Protein 5MLR (pdb70)

Secondary structure (DSSP, 8-state):
-EEEEEETTTSTTHHHHHHHTTSTTSTTPSEEEEEEESSPPPGGGTTS--EEEE--TT-HHHHHHHHTT-TT--EEEE------SSHHHHHHHHHHHHHHHHHHHHHH-TT--EEEEE--THHHH--GGGTTTS--PPSSB-TTSPPPSS--HHHHHHHHHHHHHTTSTT-EEEEEEESSEE---TT-SS-HHHHHHHHHHHHHHHT--B---S-HHHHHS-B--EEHHHHHHHHHHHHH-GGG-SEEEEE--S--B-HHHHHHHHHHHHT--B----TT----HHHHTTT-HHHHHHHHHHHT-----HHHH--HHHHHHHHTS----B--HHHHHTT------HHHHHHHHHHHHHHTTS--

InterPro domains:
  IPR036291 NAD(P)-binding domain superfamily [SSF51735] (28-298)
  IPR055222 PRISE-like, Rossmann-fold domain [PF22917] (88-389)
  IPR055222 PRISE-like, Rossmann-fold domain [cd08948] (28-329)

Nearest PDB structures (foldseek):
  5mlr-assembly1_A-2  TM=1.002E+00  e=1.233E-78  Plantago major
  5mlh-assembly1_A  TM=1.002E+00  e=9.145E-76  Plantago major
  2v6g-assembly1_A  TM=9.930E-01  e=3.889E-68  Digitalis lanata
  2v6f-assembly1_A  TM=9.851E-01  e=1.324E-63  Digitalis lanata
  6el3-assembly3_B  TM=9.856E-01  e=1.497E-59  Arabidopsis thaliana

Radius of gyration: 20.09 Å; Cα contacts (8 Å, |Δi|>4): 750; chains: 1; bounding box: 42×58×45 Å

B-factor: mean 26.75, std 12.81, range [11.49, 101.48]

Foldseek 3Di:
DAEEEEEALLAFLNLLLQAPQCDPPFPPDPYAYEYEDADDDDPLSPVGPHNYWHADLLDLVRLLVGPLVVQAHAEYEYDDADDDPDQVVRLVSRLSSLCSNLVRRVVRHQNHAEYEAEDAPCQFQPDLVCRPPDDGPADQADFDDDTDPDRHSVVSNVVSVVVSQVSDPNYWYEYEHWYQEAGDHLQYLRHQLLQLLLLLLLCLLVQHESAQQFDPLQAPNKAWGAYSNQSSSVSSCCRPPPLNTHYYAYGTFPDIDGVNVLQVVSNVVSVHHRHGDDPPPNHACVVVCPPCQVVSVVQCVVQVADDDGSVSRHNRVNNNSVRHDRHGHHDRVVVVVSPSPHHDDVSVSSVVSSVVCVVNRVGD

Solvent-accessible surface area: 15647 Å² total; per-residue (Å²): 139,15,5,0,0,0,2,12,0,10,18,14,2,0,4,6,0,0,74,23,0,35,81,112,131,11,76,58,32,126,15,90,2,19,0,3,17,148,95,81,58,12,87,24,0,93,105,15,105,14,69,48,24,125,4,50,12,60,58,78,166,28,0,92,116,64,1,26,90,18,72,48,0,12,18,0,0,0,14,39,37,13,52,104,97,55,12,78,61,12,17,106,14,0,9,131,16,0,96,21,0,0,47,12,0,8,95,50,1,98,88,2,129,3,0,0,0,29,8,5,13,29,8,15,22,0,2,42,64,45,35,77,152,32,164,46,70,130,58,84,4,60,8,105,97,104,83,26,200,94,82,4,10,19,18,50,2,7,64,27,0,70,126,5,19,154,122,50,178,60,11,25,36,0,0,0,7,6,14,41,20,0,3,7,2,8,58,12,73,50,9,0,1,14,0,0,0,1,3,0,4,1,5,113,63,47,73,113,57,0,73,4,0,9,36,112,39,2,18,47,26,134,2,7,0,0,4,0,34,0,0,0,60,0,0,4,30,2,10,46,37,89,185,0,112,60,54,8,0,0,0,6,1,64,53,72,14,76,7,99,84,2,0,118,17,0,3,117,40,15,49,17,124,48,11,121,42,69,140,60,92,119,19,76,0,87,99,59,11,148,55,42,98,90,30,4,125,63,1,19,166,100,72,50,20,43,110,31,85,8,117,42,8,2,15,27,80,6,0,9,36,15,0,43,40,84,24,29,50,17,12,20,85,26,0,104,140,55,50,14,129,29,137,66,72,0,80,82,7,0,51,65,14,0,56,43,6,52,76,69,127,9,2,63

Organism: Plantago major (NCBI:txid29818)

Sequence (364 aa):
SSVALIVGVTGIVGNSLAEEILPLADTPSGPWKVYGVARRPRPAWNEDNPINYIRCDISDPKDTQEKLSPLTDITHVFYVTWANRSTEVVERCEANGKMLKNVLDVVIPNCPDLKHISSLQTGRKHYMGPFELIGKIETHHDPPFTEDLPRLKFDNFYYTQEDLLFEEVEKKEGLTWSVHRPGNIFGFSPYSMMMNLVGTLCVYAAICKHEGKVLRFPGCKAAWDDGYSDCSDADLIAEHHIWAAVDPYAKNEAFNVSNGDVFKWKHFWKVLAEQFGVECGEYEEGENLKLQDLMKGKEPVWEEIVRENGLASTNLEDVVAVWWFSDAVLDDIPCPLDSMNKSKEHGFLGFRNSKNSFISSWIDKAKAYKIVP

Structure (mmCIF, N/CA/C/O backbone):
data_5MLR
#
_entry.id   5MLR
#
_cell.length_a   79.510
_cell.length_b   79.510
_cell.length_c   137.613
_cell.angle_alpha   90.00
_cell.angle_beta   90.00
_cell.angle_gamma   90.00
#
_symmetry.space_group_name_H-M   'P 43 21 2'
#
loop_
_entity.id
_entity.type
_entity.pdbx_description
1 polymer 'Progesterone 5-beta-reductase'
2 non-polymer 'CHLORIDE ION'
3 non-polymer 'SODIUM ION'
4 non-polymer Geranaldehyde
5 non-polymer 'NADP NICOTINAMIDE-ADENINE-DINUCLEOTIDE PHOSPHATE'
6 water water
#
loop_
_atom_site.group_PDB
_atom_site.id
_atom_site.type_symbol
_atom_site.label_atom_id
_atom_site.label_alt_id
_atom_site.label_comp_id
_atom_site.label_asym_id
_atom_site.label_entity_id
_atom_site.label_seq_id
_atom_site.pdbx_PDB_ins_code
_atom_site.Cartn_x
_atom_site.Cartn_y
_atom_site.Cartn_z
_atom_site.occupancy
_atom_site.B_iso_or_equiv
_atom_site.auth_seq_id
_atom_site.auth_comp_id
_atom_site.auth_asym_id
_atom_site.auth_atom_id
_atom_site.pdbx_PDB_model_num
ATOM 1 N N . SER A 1 48 ? -10.916 11.807 17.571 1.00 42.59 26 SER A N 1
ATOM 2 C CA . SER A 1 48 ? -10.816 10.608 18.404 1.00 40.99 26 SER A CA 1
ATOM 3 C C . SER A 1 48 ? -12.038 9.725 18.210 1.00 40.61 26 SER A C 1
ATOM 4 O O . SER A 1 48 ? -13.135 10.228 17.960 1.00 42.30 26 SER A O 1
ATOM 7 N N . SER A 1 49 ? -11.853 8.408 18.301 1.00 30.98 27 SER A N 1
ATOM 8 C CA . SER A 1 49 ? -12.970 7.492 18.102 1.00 26.88 27 SER A CA 1
ATOM 9 C C . SER A 1 49 ? -13.427 6.956 19.445 1.00 28.68 27 SER A C 1
ATOM 10 O O . SER A 1 49 ? -12.602 6.535 20.264 1.00 28.61 27 SER A O 1
ATOM 13 N N . VAL A 1 50 ? -14.733 7.073 19.718 1.00 24.65 28 VAL A N 1
ATOM 14 C CA . VAL A 1 50 ? -15.313 6.681 21.016 1.00 23.43 28 VAL A CA 1
ATOM 15 C C . VAL A 1 50 ? -16.521 5.794 20.763 1.00 26.02 28 VAL A C 1
ATOM 16 O O . VAL A 1 50 ? -17.538 6.255 20.204 1.00 25.69 28 VAL A O 1
ATOM 20 N N . ALA A 1 51 ? -16.410 4.518 21.169 1.00 22.60 29 ALA A N 1
ATOM 21 C CA . ALA A 1 51 ? -17.469 3.565 20.937 1.00 21.99 29 ALA A CA 1
ATOM 22 C C . ALA A 1 51 ? -18.395 3.385 22.136 1.00 23.49 29 ALA A C 1
ATOM 23 O O . ALA A 1 51 ? -17.946 3.375 23.276 1.00 22.55 29 ALA A O 1
ATOM 25 N N . LEU A 1 52 ? -19.679 3.160 21.848 1.00 21.09 30 LEU A N 1
ATOM 26 C CA . LEU A 1 52 ? -20.639 2.719 22.838 1.00 21.19 30 LEU A CA 1
ATOM 27 C C . LEU A 1 52 ? -21.093 1.345 22.377 1.00 22.32 30 LEU A C 1
ATOM 28 O O . LEU A 1 52 ? -21.738 1.238 21.337 1.00 21.19 30 LEU A O 1
ATOM 33 N N . ILE A 1 53 ? -20.749 0.285 23.137 1.00 19.62 31 ILE A N 1
ATOM 34 C CA . ILE A 1 53 ? -21.204 -1.081 22.848 1.00 17.73 31 ILE A CA 1
ATOM 35 C C . ILE A 1 53 ? -22.437 -1.331 23.727 1.00 20.47 31 ILE A C 1
ATOM 36 O O . ILE A 1 53 ? -22.296 -1.389 24.957 1.00 19.68 31 ILE A O 1
ATOM 41 N N . VAL A 1 54 ? -23.613 -1.509 23.106 1.00 17.55 32 VAL A N 1
ATOM 42 C CA . VAL A 1 54 ? -24.858 -1.770 23.837 1.00 17.84 32 VAL A CA 1
ATOM 43 C C . VAL A 1 54 ? -25.038 -3.281 23.899 1.00 18.97 32 VAL A C 1
ATOM 44 O O . VAL A 1 54 ? -25.453 -3.879 22.903 1.00 18.80 32 VAL A O 1
ATOM 48 N N . GLY A 1 55 ? -24.631 -3.890 25.018 1.00 18.16 33 GLY A N 1
ATOM 49 C CA . GLY A 1 55 ? -24.640 -5.344 25.192 1.00 18.39 33 GLY A CA 1
ATOM 50 C C . GLY A 1 55 ? -23.229 -5.903 25.250 1.00 18.83 33 GLY A C 1
ATOM 51 O O . GLY A 1 55 ? -22.900 -6.876 24.550 1.00 17.58 33 GLY A O 1
ATOM 52 N N . VAL A 1 56 ? -22.386 -5.289 26.073 1.00 17.96 34 VAL A N 1
ATOM 53 C CA . VAL A 1 56 ? -20.940 -5.527 26.063 1.00 17.31 34 VAL A CA 1
ATOM 54 C C . VAL A 1 56 ? -20.521 -6.890 26.552 1.00 19.52 34 VAL A C 1
ATOM 55 O O . VAL A 1 56 ? -19.404 -7.321 26.238 1.00 18.44 34 VAL A O 1
ATOM 59 N N . THR A 1 57 ? -21.384 -7.580 27.306 1.00 17.45 35 THR A N 1
ATOM 60 C CA . THR A 1 57 ? -21.035 -8.922 27.752 1.00 16.91 35 THR A CA 1
ATOM 61 C C . THR A 1 57 ? -21.679 -9.997 26.872 1.00 18.87 35 THR A C 1
ATOM 62 O O . THR A 1 57 ? -21.586 -11.182 27.187 1.00 18.54 35 THR A O 1
ATOM 66 N N . GLY A 1 58 ? -22.267 -9.581 25.762 1.00 16.90 36 GLY A N 1
ATOM 67 C CA . GLY A 1 58 ? -22.906 -10.485 24.798 1.00 15.98 36 GLY A CA 1
ATOM 68 C C . GLY A 1 58 ? -21.924 -11.226 23.922 1.00 17.10 36 GLY A C 1
ATOM 69 O O . GLY A 1 58 ? -20.716 -10.984 23.962 1.00 16.63 36 GLY A O 1
ATOM 70 N N . ILE A 1 59 ? -22.454 -12.112 23.070 1.00 14.69 37 ILE A N 1
ATOM 71 C CA . ILE A 1 59 ? -21.548 -12.905 22.216 1.00 14.18 37 ILE A CA 1
ATOM 72 C C . ILE A 1 59 ? -20.848 -12.045 21.170 1.00 16.37 37 ILE A C 1
ATOM 73 O O . ILE A 1 59 ? -19.665 -12.299 20.902 1.00 17.32 37 ILE A O 1
ATOM 78 N N . VAL A 1 60 ? -21.500 -10.961 20.668 1.00 14.36 38 VAL A N 1
ATOM 79 C CA . VAL A 1 60 ? -20.763 -10.044 19.800 1.00 13.83 38 VAL A CA 1
ATOM 80 C C . VAL A 1 60 ? -20.189 -8.874 20.614 1.00 15.90 38 VAL A C 1
ATOM 81 O O . VAL A 1 60 ? -19.051 -8.444 20.352 1.00 15.86 38 VAL A O 1
ATOM 85 N N . GLY A 1 61 ? -20.917 -8.431 21.646 1.00 16.52 39 GLY A N 1
ATOM 86 C CA . GLY A 1 61 ? -20.406 -7.353 22.495 1.00 17.49 39 GLY A CA 1
ATOM 87 C C . GLY A 1 61 ? -19.026 -7.663 23.066 1.00 18.01 39 GLY A C 1
ATOM 88 O O . GLY A 1 61 ? -18.153 -6.795 23.065 1.00 19.01 39 GLY A O 1
ATOM 89 N N . ASN A 1 62 ? -18.807 -8.923 23.498 1.00 16.27 40 ASN A N 1
ATOM 90 C CA . ASN A 1 62 ? -17.521 -9.313 24.088 1.00 16.92 40 ASN A CA 1
ATOM 91 C C . ASN A 1 62 ? -16.402 -9.305 23.046 1.00 17.97 40 ASN A C 1
ATOM 92 O O . ASN A 1 62 ? -15.264 -8.948 23.372 1.00 18.52 40 ASN A O 1
ATOM 97 N N . SER A 1 63 ? -16.723 -9.681 21.792 1.00 15.50 41 SER A N 1
ATOM 98 C CA . SER A 1 63 ? -15.745 -9.614 20.687 1.00 15.21 41 SER A CA 1
ATOM 99 C C . SER A 1 63 ? -15.437 -8.155 20.329 1.00 18.50 41 SER A C 1
ATOM 100 O O . SER A 1 63 ? -14.258 -7.806 20.150 1.00 18.37 41 SER A O 1
ATOM 103 N N . LEU A 1 64 ? -16.461 -7.278 20.300 1.00 16.61 42 LEU A N 1
ATOM 104 C CA . LEU A 1 64 ? -16.205 -5.837 20.058 1.00 16.19 42 LEU A CA 1
ATOM 105 C C . LEU A 1 64 ? -15.335 -5.232 21.182 1.00 19.88 42 LEU A C 1
ATOM 106 O O . LEU A 1 64 ? -14.457 -4.417 20.899 1.00 20.25 42 LEU A O 1
ATOM 111 N N . ALA A 1 65 ? -15.572 -5.652 22.433 1.00 18.18 43 ALA A N 1
ATOM 112 C CA . ALA A 1 65 ? -14.816 -5.152 23.583 1.00 19.97 43 ALA A CA 1
ATOM 113 C C . ALA A 1 65 ? -13.335 -5.538 23.473 1.00 24.12 43 ALA A C 1
ATOM 114 O O . ALA A 1 65 ? -12.470 -4.776 23.895 1.00 24.77 43 ALA A O 1
ATOM 116 N N . GLU A 1 66 ? -13.049 -6.723 22.906 1.00 19.93 44 GLU A N 1
ATOM 117 C CA A GLU A 1 66 ? -11.661 -7.150 22.759 0.57 19.89 44 GLU A CA 1
ATOM 118 C CA B GLU A 1 66 ? -11.670 -7.175 22.739 0.43 19.48 44 GLU A CA 1
ATOM 119 C C . GLU A 1 66 ? -10.990 -6.502 21.548 1.00 24.18 44 GLU A C 1
ATOM 120 O O . GLU A 1 66 ? -9.809 -6.143 21.623 1.00 25.71 44 GLU A O 1
ATOM 131 N N . ILE A 1 67 ? -11.714 -6.368 20.426 1.00 20.52 45 ILE A N 1
ATOM 132 C CA . ILE A 1 67 ? -11.121 -5.860 19.188 1.00 20.32 45 ILE A CA 1
ATOM 133 C C . ILE A 1 67 ? -11.046 -4.356 19.071 1.00 24.94 45 ILE A C 1
ATOM 134 O O . ILE A 1 67 ? -10.026 -3.869 18.600 1.00 24.69 45 ILE A O 1
ATOM 139 N N . LEU A 1 68 ? -12.082 -3.609 19.467 1.00 22.55 46 LEU A N 1
ATOM 140 C CA . LEU A 1 68 ? -12.012 -2.142 19.326 1.00 21.70 46 LEU A CA 1
ATOM 141 C C . LEU A 1 68 ? -10.731 -1.502 19.919 1.00 25.71 46 LEU A C 1
ATOM 142 O O . LEU A 1 68 ? -10.114 -0.691 19.230 1.00 26.08 46 LEU A O 1
ATOM 147 N N . PRO A 1 69 ? -10.293 -1.863 21.139 1.00 24.28 47 PRO A N 1
ATOM 148 C CA . PRO A 1 69 ? -9.100 -1.200 21.712 1.00 26.11 47 PRO A CA 1
ATOM 149 C C . PRO A 1 69 ? -7.743 -1.598 21.127 1.00 31.65 47 PRO A C 1
ATOM 150 O O . PRO A 1 69 ? -6.732 -0.978 21.511 1.00 33.32 47 PRO A O 1
ATOM 154 N N . LEU A 1 70 ? -7.693 -2.598 20.217 1.00 28.39 48 LEU A N 1
ATOM 155 C CA . LEU A 1 70 ? -6.427 -3.055 19.626 1.00 30.09 48 LEU A CA 1
ATOM 156 C C . LEU A 1 70 ? -5.741 -1.976 18.784 1.00 36.29 48 LEU A C 1
ATOM 157 O O . LEU A 1 70 ? -6.413 -1.138 18.183 1.00 34.84 48 LEU A O 1
ATOM 162 N N . ALA A 1 71 ? -4.394 -2.007 18.738 1.00 38.74 49 ALA A N 1
ATOM 163 C CA . ALA A 1 71 ? -3.593 -1.041 17.977 1.00 40.58 49 ALA A CA 1
ATOM 164 C C . ALA A 1 71 ? -3.866 -1.015 16.467 1.00 44.60 49 ALA A C 1
ATOM 165 O O . ALA A 1 71 ? -3.907 0.071 15.890 1.00 45.21 49 ALA A O 1
ATOM 167 N N . ASP A 1 72 ? -4.046 -2.191 15.833 1.00 41.09 50 ASP A N 1
ATOM 168 C CA . ASP A 1 72 ? -4.291 -2.314 14.387 1.00 40.82 50 ASP A CA 1
ATOM 169 C C . ASP A 1 72 ? -5.763 -2.144 13.967 1.00 40.39 50 ASP A C 1
ATOM 170 O O . ASP A 1 72 ? -6.082 -2.335 12.785 1.00 39.55 50 ASP A O 1
ATOM 175 N N . THR A 1 73 ? -6.661 -1.782 14.913 1.00 32.98 51 THR A N 1
ATOM 176 C CA . THR A 1 73 ? -8.062 -1.597 14.549 1.00 29.58 51 THR A CA 1
ATOM 177 C C . THR A 1 73 ? -8.231 -0.289 13.778 1.00 32.81 51 THR A C 1
ATOM 178 O O . THR A 1 73 ? -7.746 0.750 14.235 1.00 31.80 51 THR A O 1
ATOM 182 N N . PRO A 1 74 ? -8.952 -0.315 12.632 1.00 29.74 52 PRO A N 1
ATOM 183 C CA . PRO A 1 74 ? -9.169 0.930 11.879 1.00 29.92 52 PRO A CA 1
ATOM 184 C C . PRO A 1 74 ? -9.819 2.003 12.735 1.00 32.77 52 PRO A C 1
ATOM 185 O O . PRO A 1 74 ? -10.656 1.687 13.584 1.00 31.68 52 PRO A O 1
ATOM 189 N N . SER A 1 75 ? -9.393 3.260 12.532 1.00 31.64 53 SER A N 1
ATOM 190 C CA . SER A 1 75 ? -9.874 4.461 13.224 1.00 32.21 53 SER A CA 1
ATOM 191 C C . SER A 1 75 ? -9.481 4.520 14.695 1.00 37.21 53 SER A C 1
ATOM 192 O O . SER A 1 75 ? -9.970 5.385 15.427 1.00 36.99 53 SER A O 1
ATOM 195 N N . GLY A 1 76 ? -8.542 3.663 15.092 1.00 34.21 54 GLY A N 1
ATOM 196 C CA . GLY A 1 76 ? -8.013 3.640 16.446 1.00 33.88 54 GLY A CA 1
ATOM 197 C C . GLY A 1 76 ? -7.104 4.833 16.732 1.00 38.11 54 GLY A C 1
ATOM 198 O O . GLY A 1 76 ? -6.711 5.553 15.805 1.00 38.79 54 GLY A O 1
ATOM 199 N N . PRO A 1 77 ? -6.772 5.111 18.007 1.00 33.88 55 PRO A N 1
ATOM 200 C CA . PRO A 1 77 ? -7.151 4.356 19.213 1.00 33.43 55 PRO A CA 1
ATOM 201 C C . PRO A 1 77 ? -8.591 4.593 19.642 1.00 36.17 55 PRO A C 1
ATOM 202 O O . PRO A 1 77 ? -9.066 5.725 19.672 1.00 38.05 55 PRO A O 1
ATOM 206 N N . TRP A 1 78 ? -9.295 3.517 19.938 1.00 29.82 56 TRP A N 1
ATOM 207 C CA . TRP A 1 78 ? -10.681 3.630 20.359 1.00 27.85 56 TRP A CA 1
ATOM 208 C C . TRP A 1 78 ? -10.816 3.683 21.860 1.00 31.21 56 TRP A C 1
ATOM 209 O O . TRP A 1 78 ? -10.253 2.835 22.563 1.00 30.69 56 TRP A O 1
ATOM 220 N N . LYS A 1 79 ? -11.628 4.630 22.342 1.00 27.14 57 LYS A N 1
ATOM 221 C CA . LYS A 1 79 ? -12.077 4.692 23.741 1.00 26.08 57 LYS A CA 1
ATOM 222 C C . LYS A 1 79 ? -13.396 3.896 23.711 1.00 27.83 57 LYS A C 1
ATOM 223 O O . LYS A 1 79 ? -14.149 4.005 22.730 1.00 27.37 57 LYS A O 1
ATOM 229 N N . VAL A 1 80 ? -13.675 3.066 24.739 1.00 25.05 58 VAL A N 1
ATOM 230 C CA . VAL A 1 80 ? -14.879 2.224 24.675 1.00 23.78 58 VAL A CA 1
ATOM 231 C C . VAL A 1 80 ? -15.706 2.301 25.941 1.00 26.96 58 VAL A C 1
ATOM 232 O O . VAL A 1 80 ? -15.172 2.109 27.029 1.00 26.95 58 VAL A O 1
ATOM 236 N N . TYR A 1 81 ? -17.017 2.516 25.788 1.00 23.69 59 TYR A N 1
ATOM 237 C CA . TYR A 1 81 ? -17.997 2.391 26.858 1.00 22.73 59 TYR A CA 1
ATOM 238 C C . TYR A 1 81 ? -18.731 1.109 26.513 1.00 24.40 59 TYR A C 1
ATOM 239 O O . TYR A 1 81 ? -19.061 0.893 25.334 1.00 22.36 59 TYR A O 1
ATOM 248 N N . GLY A 1 82 ? -19.034 0.302 27.530 1.00 21.59 60 GLY A N 1
ATOM 249 C CA . GLY A 1 82 ? -19.791 -0.930 27.338 1.00 19.89 60 GLY A CA 1
ATOM 250 C C . GLY A 1 82 ? -20.944 -1.000 28.313 1.00 23.31 60 GLY A C 1
ATOM 251 O O . GLY A 1 82 ? -20.735 -0.809 29.518 1.00 23.78 60 GLY A O 1
ATOM 252 N N . VAL A 1 83 ? -22.163 -1.270 27.809 1.00 21.04 61 VAL A N 1
ATOM 253 C CA . VAL A 1 83 ? -23.373 -1.305 28.632 1.00 21.96 61 VAL A CA 1
ATOM 254 C C . VAL A 1 83 ? -23.924 -2.722 28.756 1.00 22.65 61 VAL A C 1
ATOM 255 O O . VAL A 1 83 ? -23.992 -3.452 27.767 1.00 20.16 61 VAL A O 1
ATOM 259 N N . ALA A 1 84 ? -24.380 -3.084 29.979 1.00 20.80 62 ALA A N 1
ATOM 260 C CA . ALA A 1 84 ? -25.123 -4.325 30.236 1.00 20.63 62 ALA A CA 1
ATOM 261 C C . ALA A 1 84 ? -25.800 -4.138 31.603 1.00 22.41 62 ALA A C 1
ATOM 262 O O . ALA A 1 84 ? -25.481 -3.182 32.303 1.00 23.57 62 ALA A O 1
ATOM 264 N N . ARG A 1 85 ? -26.736 -5.016 31.982 1.00 20.79 63 ARG A N 1
ATOM 265 C CA . ARG A 1 85 ? -27.404 -4.824 33.277 1.00 21.53 63 ARG A CA 1
ATOM 266 C C . ARG A 1 85 ? -26.642 -5.404 34.454 1.00 26.20 63 ARG A C 1
ATOM 267 O O . ARG A 1 85 ? -26.577 -4.779 35.526 1.00 25.42 63 ARG A O 1
ATOM 275 N N . ARG A 1 86 ? -26.119 -6.633 34.294 1.00 23.36 64 ARG A N 1
ATOM 276 C CA . ARG A 1 86 ? -25.456 -7.315 35.409 1.00 21.96 64 ARG A CA 1
ATOM 277 C C . ARG A 1 86 ? -24.105 -6.732 35.804 1.00 27.16 64 ARG A C 1
ATOM 278 O O . ARG A 1 86 ? -23.492 -6.019 35.011 1.00 26.38 64 ARG A O 1
ATOM 286 N N . PRO A 1 87 ? -23.605 -7.040 37.031 1.00 25.80 65 PRO A N 1
ATOM 287 C CA . PRO A 1 87 ? -22.235 -6.631 37.374 1.00 25.57 65 PRO A CA 1
ATOM 288 C C . PRO A 1 87 ? -21.272 -7.256 36.360 1.00 26.73 65 PRO A C 1
ATOM 289 O O . PRO A 1 87 ? -21.557 -8.322 35.798 1.00 26.17 65 PRO A O 1
ATOM 293 N N . ARG A 1 88 ? -20.163 -6.576 36.088 1.00 26.34 66 ARG A N 1
ATOM 294 C CA . ARG A 1 88 ? -19.182 -7.049 35.115 1.00 25.68 66 ARG A CA 1
ATOM 295 C C . ARG A 1 88 ? -18.635 -8.423 35.522 1.00 28.23 66 ARG A C 1
ATOM 296 O O . ARG A 1 88 ? -18.119 -8.570 36.646 1.00 28.61 66 ARG A O 1
ATOM 304 N N . PRO A 1 89 ? -18.778 -9.434 34.631 1.00 22.40 67 PRO A N 1
ATOM 305 C CA . PRO A 1 89 ? -18.257 -10.776 34.950 1.00 22.45 67 PRO A CA 1
ATOM 306 C C . PRO A 1 89 ? -16.750 -10.860 34.710 1.00 26.79 67 PRO A C 1
ATOM 307 O O . PRO A 1 89 ? -16.192 -10.076 33.927 1.00 25.81 67 PRO A O 1
ATOM 311 N N . ALA A 1 90 ? -16.088 -11.812 35.390 1.00 26.92 68 ALA A N 1
ATOM 312 C CA . ALA A 1 90 ? -14.623 -11.961 35.344 1.00 27.03 68 ALA A CA 1
ATOM 313 C C . ALA A 1 90 ? -14.041 -12.150 33.948 1.00 29.20 68 ALA A C 1
ATOM 314 O O . ALA A 1 90 ? -12.977 -11.604 33.640 1.00 28.47 68 ALA A O 1
ATOM 316 N N . TRP A 1 91 ? -14.758 -12.904 33.100 1.00 25.35 69 TRP A N 1
ATOM 317 C CA . TRP A 1 91 ? -14.315 -13.220 31.753 1.00 24.31 69 TRP A CA 1
ATOM 318 C C . TRP A 1 91 ? -14.394 -12.046 30.776 1.00 28.11 69 TRP A C 1
ATOM 319 O O . TRP A 1 91 ? -13.973 -12.181 29.629 1.00 28.57 69 TRP A O 1
ATOM 330 N N . ASN A 1 92 ? -14.934 -10.898 31.220 1.00 24.85 70 ASN A N 1
ATOM 331 C CA . ASN A 1 92 ? -15.059 -9.680 30.419 1.00 24.27 70 ASN A CA 1
ATOM 332 C C . ASN A 1 92 ? -14.016 -8.634 30.850 1.00 29.99 70 ASN A C 1
ATOM 333 O O . ASN A 1 92 ? -13.872 -7.602 30.188 1.00 30.23 70 ASN A O 1
ATOM 338 N N . GLU A 1 93 ? -13.268 -8.920 31.941 1.00 28.83 71 GLU A N 1
ATOM 339 C CA . GLU A 1 93 ? -12.275 -8.013 32.526 1.00 30.45 71 GLU A CA 1
ATOM 340 C C . GLU A 1 93 ? -10.975 -7.893 31.733 1.00 36.94 71 GLU A C 1
ATOM 341 O O . GLU A 1 93 ? -10.244 -6.925 31.928 1.00 37.70 71 GLU A O 1
ATOM 347 N N . ASP A 1 94 ? -10.655 -8.854 30.863 1.00 35.69 72 ASP A N 1
ATOM 348 C CA . ASP A 1 94 ? -9.364 -8.792 30.163 1.00 37.90 72 ASP A CA 1
ATOM 349 C C . ASP A 1 94 ? -9.297 -7.721 29.039 1.00 43.97 72 ASP A C 1
ATOM 350 O O . ASP A 1 94 ? -8.265 -7.610 28.379 1.00 44.58 72 ASP A O 1
ATOM 355 N N . ASN A 1 95 ? -10.355 -6.885 28.905 1.00 41.36 73 ASN A N 1
ATOM 356 C CA . ASN A 1 95 ? -10.516 -5.812 27.908 1.00 40.77 73 ASN A CA 1
ATOM 357 C C . ASN A 1 95 ? -10.499 -4.422 28.578 1.00 43.29 73 ASN A C 1
ATOM 358 O O . ASN A 1 95 ? -11.119 -4.262 29.629 1.00 43.22 73 ASN A O 1
ATOM 363 N N . PRO A 1 96 ? -9.870 -3.389 27.973 1.00 38.59 74 PRO A N 1
ATOM 364 C CA . PRO A 1 96 ? -9.812 -2.076 28.641 1.00 40.02 74 PRO A CA 1
ATOM 365 C C . PRO A 1 96 ? -11.002 -1.148 28.385 1.00 46.52 74 PRO A C 1
ATOM 366 O O . PRO A 1 96 ? -10.815 0.000 27.959 1.00 49.05 74 PRO A O 1
ATOM 370 N N . ILE A 1 97 ? -12.210 -1.605 28.720 1.00 40.07 75 ILE A N 1
ATOM 371 C CA . ILE A 1 97 ? -13.433 -0.829 28.488 1.00 38.54 75 ILE A CA 1
ATOM 372 C C . ILE A 1 97 ? -13.984 -0.134 29.768 1.00 37.62 75 ILE A C 1
ATOM 373 O O . ILE A 1 97 ? -13.683 -0.545 30.896 1.00 37.47 75 ILE A O 1
ATOM 378 N N . ASN A 1 98 ? -14.787 0.925 29.570 1.00 29.79 76 ASN A N 1
ATOM 379 C CA . ASN A 1 98 ? -15.466 1.669 30.635 1.00 28.31 76 ASN A CA 1
ATOM 380 C C . ASN A 1 98 ? -16.831 1.031 30.787 1.00 29.54 76 ASN A C 1
ATOM 381 O O . ASN A 1 98 ? -17.720 1.232 29.950 1.00 26.92 76 ASN A O 1
ATOM 386 N N . TYR A 1 99 ? -16.961 0.165 31.783 1.00 26.83 77 TYR A N 1
ATOM 387 C CA . TYR A 1 99 ? -18.189 -0.603 31.983 1.00 26.28 77 TYR A CA 1
ATOM 388 C C . TYR A 1 99 ? -19.260 0.226 32.684 1.00 28.88 77 TYR A C 1
ATOM 389 O O . TYR A 1 99 ? -18.985 0.867 33.719 1.00 28.50 77 TYR A O 1
ATOM 398 N N . ILE A 1 100 ? -20.479 0.225 32.109 1.00 26.38 78 ILE A N 1
ATOM 399 C CA . ILE A 1 100 ? -21.661 0.960 32.581 1.00 26.93 78 ILE A CA 1
ATOM 400 C C . ILE A 1 100 ? -22.840 0.028 32.799 1.00 28.08 78 ILE A C 1
ATOM 401 O O . ILE A 1 100 ? -23.292 -0.628 31.854 1.00 25.16 78 ILE A O 1
ATOM 406 N N . ARG A 1 101 ? -23.376 -0.009 34.036 1.00 26.21 79 ARG A N 1
ATOM 407 C CA . ARG A 1 101 ? -24.553 -0.824 34.293 1.00 25.70 79 ARG A CA 1
ATOM 408 C C . ARG A 1 101 ? -25.775 0.001 33.936 1.00 27.37 79 ARG A C 1
ATOM 409 O O . ARG A 1 101 ? -25.944 1.111 34.445 1.00 28.99 79 ARG A O 1
ATOM 417 N N . CYS A 1 102 ? -26.602 -0.499 33.020 1.00 23.91 80 CYS A N 1
ATOM 418 C CA . CYS A 1 102 ? -27.779 0.251 32.572 1.00 25.45 80 CYS A CA 1
ATOM 419 C C . CYS A 1 102 ? -28.800 -0.698 31.981 1.00 27.17 80 CYS A C 1
ATOM 420 O O . CYS A 1 102 ? -28.426 -1.578 31.207 1.00 26.18 80 CYS A O 1
ATOM 423 N N . ASP A 1 103 ? -30.087 -0.522 32.352 1.00 26.02 81 ASP A N 1
ATOM 424 C CA . ASP A 1 103 ? -31.169 -1.313 31.754 1.00 24.58 81 ASP A CA 1
ATOM 425 C C . ASP A 1 103 ? -31.807 -0.393 30.726 1.00 25.21 81 ASP A C 1
ATOM 426 O O . ASP A 1 103 ? -32.553 0.527 31.081 1.00 26.48 81 ASP A O 1
ATOM 431 N N . ILE A 1 104 ? -31.524 -0.657 29.440 1.00 22.20 82 ILE A N 1
ATOM 432 C CA . ILE A 1 104 ? -32.005 0.195 28.364 1.00 21.44 82 ILE A CA 1
ATOM 433 C C . ILE A 1 104 ? -33.517 0.055 28.125 1.00 24.83 82 ILE A C 1
ATOM 434 O O . ILE A 1 104 ? -34.058 0.845 27.362 1.00 24.95 82 ILE A O 1
ATOM 439 N N . SER A 1 105 ? -34.212 -0.862 28.833 1.00 24.03 83 SER A N 1
ATOM 440 C CA . SER A 1 105 ? -35.682 -0.905 28.750 1.00 23.73 83 SER A CA 1
ATOM 441 C C . SER A 1 105 ? -36.267 0.165 29.689 1.00 28.57 83 SER A C 1
ATOM 442 O O . SER A 1 105 ? -37.471 0.448 29.611 1.00 29.96 83 SER A O 1
ATOM 445 N N . ASP A 1 106 ? -35.413 0.768 30.553 1.00 25.08 84 ASP A N 1
ATOM 446 C CA . ASP A 1 106 ? -35.811 1.815 31.518 1.00 26.20 84 ASP A CA 1
ATOM 447 C C . ASP A 1 106 ? -35.367 3.202 30.996 1.00 30.60 84 ASP A C 1
ATOM 448 O O . ASP A 1 106 ? -34.172 3.515 31.032 1.00 29.04 84 ASP A O 1
ATOM 453 N N . PRO A 1 107 ? -36.321 4.043 30.501 1.00 30.24 85 PRO A N 1
ATOM 454 C CA . PRO A 1 107 ? -35.939 5.374 29.965 1.00 32.17 85 PRO A CA 1
ATOM 455 C C . PRO A 1 107 ? -35.193 6.261 30.962 1.00 34.56 85 PRO A C 1
ATOM 456 O O . PRO A 1 107 ? -34.292 6.995 30.561 1.00 33.86 85 PRO A O 1
ATOM 460 N N . LYS A 1 108 ? -35.565 6.200 32.257 1.00 32.96 86 LYS A N 1
ATOM 461 C CA . LYS A 1 108 ? -34.925 6.988 33.312 1.00 34.07 86 LYS A CA 1
ATOM 462 C C . LYS A 1 108 ? -33.469 6.554 33.524 1.00 36.54 86 LYS A C 1
ATOM 463 O O . LYS A 1 108 ? -32.582 7.405 33.585 1.00 35.97 86 LYS A O 1
ATOM 469 N N . ASP A 1 109 ? -33.225 5.230 33.606 1.00 32.39 87 ASP A N 1
ATOM 470 C CA . ASP A 1 109 ? -31.875 4.682 33.768 1.00 31.56 87 ASP A CA 1
ATOM 471 C C . ASP A 1 109 ? -31.037 5.032 32.528 1.00 33.17 87 ASP A C 1
ATOM 472 O O . ASP A 1 109 ? -29.886 5.443 32.670 1.00 33.66 87 ASP A O 1
ATOM 477 N N . THR A 1 110 ? -31.628 4.922 31.324 1.00 29.34 88 THR A N 1
ATOM 478 C CA . THR A 1 110 ? -30.925 5.251 30.075 1.00 28.02 88 THR A CA 1
ATOM 479 C C . THR A 1 110 ? -30.523 6.726 30.029 1.00 31.19 88 THR A C 1
ATOM 480 O O . THR A 1 110 ? -29.374 7.035 29.704 1.00 29.95 88 THR A O 1
ATOM 484 N N . GLN A 1 111 ? -31.438 7.619 30.451 1.00 30.88 89 GLN A N 1
ATOM 485 C CA . GLN A 1 111 ? -31.177 9.054 30.528 1.00 32.37 89 GLN A CA 1
ATOM 486 C C . GLN A 1 111 ? -30.039 9.295 31.517 1.00 35.89 89 GLN A C 1
ATOM 487 O O . GLN A 1 111 ? -29.069 9.963 31.172 1.00 35.00 89 GLN A O 1
ATOM 493 N N . GLU A 1 112 ? -30.126 8.690 32.710 1.00 33.13 90 GLU A N 1
ATOM 494 C CA . GLU A 1 112 ? -29.124 8.836 33.771 1.00 33.96 90 GLU A CA 1
ATOM 495 C C . GLU A 1 112 ? -27.720 8.375 33.381 1.00 34.55 90 GLU A C 1
ATOM 496 O O . GLU A 1 112 ? -26.750 9.117 33.588 1.00 34.98 90 GLU A O 1
ATOM 502 N N . LYS A 1 113 ? -27.608 7.147 32.850 1.00 29.68 91 LYS A N 1
ATOM 503 C CA . LYS A 1 113 ? -26.318 6.549 32.534 1.00 28.42 91 LYS A CA 1
ATOM 504 C C . LYS A 1 113 ? -25.690 7.007 31.246 1.00 31.92 91 LYS A C 1
AT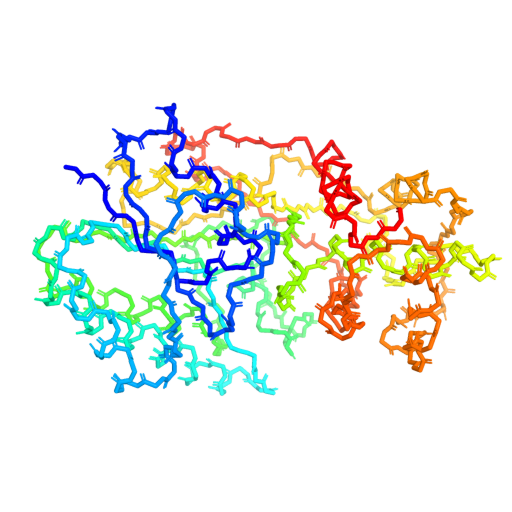OM 505 O O . LYS A 1 113 ? -24.462 7.050 31.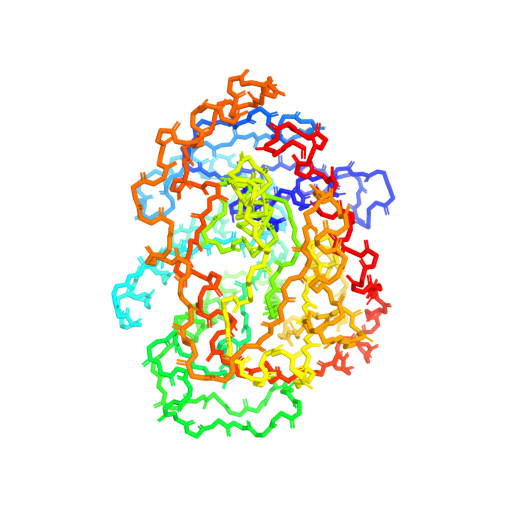173 1.00 32.27 91 LYS A O 1
ATOM 511 N N . LEU A 1 114 ? -26.498 7.315 30.222 1.00 29.70 92 LEU A N 1
ATOM 512 C CA . LEU A 1 114 ? -25.913 7.641 28.912 1.00 29.34 92 LEU A CA 1
ATOM 513 C C . LEU A 1 114 ? -25.760 9.126 28.614 1.00 34.17 92 LEU A C 1
ATOM 514 O O . LEU A 1 114 ? -24.843 9.469 27.877 1.00 33.00 92 LEU A O 1
ATOM 519 N N . SER A 1 115 ? -26.605 10.009 29.194 1.00 32.85 93 SER A N 1
ATOM 520 C CA . SER A 1 115 ? -26.481 11.458 28.950 1.00 33.87 93 SER A CA 1
ATOM 521 C C . SER A 1 115 ? -25.078 12.054 29.281 1.00 38.53 93 SER A C 1
ATOM 522 O O . SER A 1 115 ? -24.658 12.943 28.534 1.00 39.86 93 SER A O 1
ATOM 525 N N . PRO A 1 116 ? -24.286 11.556 30.276 1.00 34.78 94 PRO A N 1
ATOM 526 C CA . PRO A 1 116 ? -22.943 12.134 30.488 1.00 35.70 94 PRO A CA 1
ATOM 527 C C . PRO A 1 116 ? -21.889 11.746 29.445 1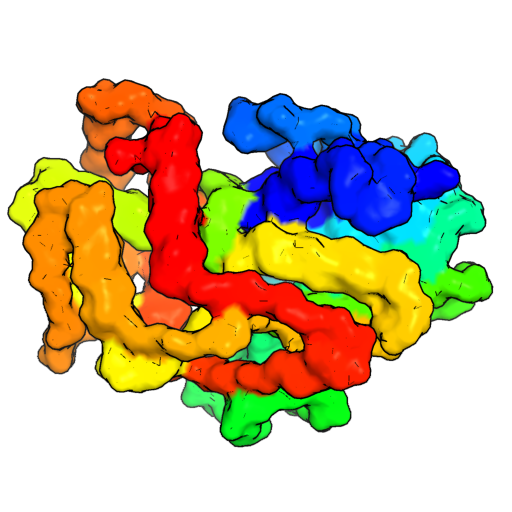.00 36.79 94 PRO A C 1
ATOM 528 O O . PRO A 1 116 ? -20.806 12.336 29.453 1.00 37.74 94 PRO A O 1
ATOM 532 N N . LEU A 1 117 ? -22.175 10.750 28.572 1.00 31.52 95 LEU A N 1
ATOM 533 C CA . LEU A 1 117 ? -21.202 10.250 27.600 1.00 29.87 95 LEU A CA 1
ATOM 534 C C . LEU A 1 117 ? -21.302 11.033 26.284 1.00 32.90 95 LEU A C 1
ATOM 535 O O . LEU A 1 117 ? -21.646 10.500 25.214 1.00 30.95 95 LEU A O 1
ATOM 540 N N . THR A 1 118 ? -20.983 12.319 26.386 1.00 30.90 96 THR A N 1
ATOM 541 C CA . THR A 1 118 ? -21.070 13.294 25.308 1.00 30.41 96 THR A CA 1
ATOM 542 C C . THR A 1 118 ? -20.030 13.111 24.206 1.00 33.33 96 THR A C 1
ATOM 543 O O . THR A 1 118 ? -20.166 13.730 23.143 1.00 33.45 96 THR A O 1
ATOM 547 N N . ASP A 1 119 ? -18.996 12.281 24.448 1.00 29.06 97 ASP A N 1
ATOM 548 C CA . ASP A 1 119 ? -17.909 12.080 23.486 1.00 28.21 97 ASP A CA 1
ATOM 549 C C . ASP A 1 119 ? -18.133 10.914 22.498 1.00 29.36 97 ASP A C 1
ATOM 550 O O . ASP A 1 119 ? -17.324 10.753 21.577 1.00 28.28 97 ASP A O 1
ATOM 555 N N . ILE A 1 120 ? -19.226 10.113 22.673 1.00 25.60 98 ILE A N 1
ATOM 556 C CA . ILE A 1 120 ? -19.495 8.984 21.772 1.00 23.91 98 ILE A CA 1
ATOM 557 C C . ILE A 1 120 ? -19.491 9.422 20.294 1.00 27.78 98 ILE A C 1
ATOM 558 O O . ILE A 1 120 ? -20.146 10.410 19.932 1.00 29.08 98 ILE A O 1
ATOM 563 N N . THR A 1 121 ? -18.801 8.650 19.436 1.00 23.93 99 THR A N 1
ATOM 564 C CA . THR A 1 121 ? -18.809 8.896 17.998 1.00 22.18 99 THR A CA 1
ATOM 565 C C . THR A 1 121 ? -19.482 7.734 17.238 1.00 24.79 99 THR A C 1
ATOM 566 O O . THR A 1 121 ? -20.014 7.956 16.151 1.00 24.37 99 THR A O 1
ATOM 570 N N . HIS A 1 122 ? -19.466 6.510 17.794 1.00 23.02 100 HIS A N 1
ATOM 571 C CA . HIS A 1 122 ? -20.045 5.347 17.098 1.00 21.55 100 HIS A CA 1
ATOM 572 C C . HIS A 1 122 ? -20.784 4.443 18.090 1.00 23.72 100 HIS A C 1
ATOM 573 O O . HIS A 1 122 ? -20.220 4.098 19.125 1.00 24.66 100 HIS A O 1
ATOM 580 N N . VAL A 1 123 ? -22.036 4.070 17.773 1.00 20.01 101 VAL A N 1
ATOM 581 C CA . VAL A 1 123 ? -22.859 3.183 18.608 1.00 19.35 101 VAL A CA 1
ATOM 582 C C . VAL A 1 123 ? -22.865 1.828 17.931 1.00 20.55 101 VAL A C 1
ATOM 583 O O . VAL A 1 123 ? -23.110 1.753 16.727 1.00 20.01 101 VAL A O 1
ATOM 587 N N . PHE A 1 124 ? -22.623 0.745 18.718 1.00 17.57 102 PHE A N 1
ATOM 588 C CA . PHE A 1 124 ? -22.679 -0.648 18.216 1.00 16.44 102 PHE A CA 1
ATOM 589 C C . PHE A 1 124 ? -23.749 -1.323 19.046 1.00 19.50 102 PHE A C 1
ATOM 590 O O . PHE A 1 124 ? -23.537 -1.568 20.252 1.00 18.04 102 PHE A O 1
ATOM 598 N N . TYR A 1 125 ? -24.914 -1.571 18.434 1.00 17.95 103 TYR A N 1
ATOM 599 C CA . TYR A 1 125 ? -26.073 -2.085 19.161 1.00 17.41 103 TYR A CA 1
ATOM 600 C C . TYR A 1 125 ? -26.191 -3.584 18.970 1.00 18.08 103 TYR A C 1
ATOM 601 O O . TYR A 1 125 ? -26.501 -4.047 17.854 1.00 17.74 103 TYR A O 1
ATOM 610 N N . VAL A 1 126 ? -25.918 -4.344 20.055 1.00 16.72 104 VAL A N 1
ATOM 611 C CA . VAL A 1 126 ? -25.815 -5.801 20.001 1.00 15.41 104 VAL A CA 1
ATOM 612 C C . VAL A 1 126 ? -26.551 -6.423 21.195 1.00 17.33 104 VAL A C 1
ATOM 613 O O . VAL A 1 126 ? -25.965 -7.148 22.001 1.00 17.91 104 VAL A O 1
ATOM 617 N N . THR A 1 127 ? -27.877 -6.184 21.261 1.00 16.50 105 THR A N 1
ATOM 618 C CA . THR A 1 127 ? -28.676 -6.755 22.353 1.00 16.07 105 THR A CA 1
ATOM 619 C C . THR A 1 127 ? -30.114 -6.959 21.907 1.00 17.88 105 THR A C 1
ATOM 620 O O . THR A 1 127 ? -30.524 -6.431 20.869 1.00 17.71 105 THR A O 1
ATOM 624 N N . TRP A 1 128 ? -30.887 -7.696 22.717 1.00 17.68 106 TRP A N 1
ATOM 625 C CA . TRP A 1 128 ? -32.317 -7.906 22.436 1.00 17.23 106 TRP A CA 1
ATOM 626 C C . TRP A 1 128 ? -33.006 -8.432 23.653 1.00 20.37 106 TRP A C 1
ATOM 627 O O . TRP A 1 128 ? -32.356 -8.794 24.638 1.00 20.89 106 TRP A O 1
ATOM 638 N N . ALA A 1 129 ? -34.331 -8.450 23.593 1.00 18.43 107 ALA A N 1
ATOM 639 C CA . ALA A 1 129 ? -35.192 -8.975 24.637 1.00 19.03 107 ALA A CA 1
ATOM 640 C C . ALA A 1 129 ? -36.113 -10.012 24.014 1.00 20.71 107 ALA A C 1
ATOM 641 O O . ALA A 1 129 ? -36.750 -9.751 22.972 1.00 20.31 107 ALA A O 1
ATOM 643 N N . ASN A 1 130 ? -36.181 -11.202 24.646 1.00 20.07 108 ASN A N 1
ATOM 644 C CA . ASN A 1 130 ? -37.060 -12.268 24.155 1.00 19.18 108 ASN A CA 1
ATOM 645 C C . ASN A 1 130 ? -38.423 -12.145 24.829 1.00 21.66 108 ASN A C 1
ATOM 646 O O . ASN A 1 130 ? -38.527 -11.725 25.996 1.00 23.04 108 ASN A O 1
ATOM 651 N N . ARG A 1 131 ? -39.476 -12.483 24.075 1.00 19.70 109 ARG A N 1
ATOM 652 C CA . ARG A 1 131 ? -40.860 -12.462 24.559 1.00 20.11 109 ARG A CA 1
ATOM 653 C C . ARG A 1 131 ? -41.613 -13.650 23.929 1.00 22.38 109 ARG A C 1
ATOM 654 O O . ARG A 1 131 ? -41.115 -14.266 22.997 1.00 22.20 109 ARG A O 1
ATOM 662 N N . SER A 1 132 ? -42.813 -13.971 24.429 1.00 23.00 110 SER A N 1
ATOM 663 C CA . SER A 1 132 ? -43.543 -15.133 23.911 1.00 22.98 110 SER A CA 1
ATOM 664 C C . SER A 1 132 ? -44.099 -14.964 22.492 1.00 26.22 110 SER A C 1
ATOM 665 O O . SER A 1 132 ? -44.349 -15.966 21.813 1.00 26.45 110 SER A O 1
ATOM 668 N N . THR A 1 133 ? -44.279 -13.718 22.044 1.00 21.91 111 THR A N 1
ATOM 669 C CA . THR A 1 133 ? -44.754 -13.473 20.682 1.00 21.15 111 THR A CA 1
ATOM 670 C C . THR A 1 133 ? -43.909 -12.426 20.031 1.00 21.07 111 THR A C 1
ATOM 671 O O . THR A 1 133 ? -43.369 -11.557 20.721 1.00 21.88 111 THR A O 1
ATOM 675 N N . GLU A 1 134 ? -43.864 -12.442 18.695 1.00 18.43 112 GLU A N 1
ATOM 676 C CA . GLU A 1 134 ? -43.143 -11.406 17.963 1.00 17.80 112 GLU A CA 1
ATOM 677 C C . GLU A 1 134 ? -43.754 -10.024 18.187 1.00 21.05 112 GLU A C 1
ATOM 678 O O . GLU A 1 134 ? -43.013 -9.041 18.232 1.00 20.41 112 GLU A O 1
ATOM 684 N N . VAL A 1 135 ? -45.097 -9.911 18.288 1.00 20.01 113 VAL A N 1
ATOM 685 C CA A VAL A 1 135 ? -45.663 -8.589 18.523 0.33 20.62 113 VAL A CA 1
ATOM 686 C CA B VAL A 1 135 ? -45.726 -8.609 18.562 0.67 21.12 113 VAL A CA 1
ATOM 687 C C . VAL A 1 135 ? -45.078 -7.984 19.820 1.00 22.54 113 VAL A C 1
ATOM 688 O O . VAL A 1 135 ? -44.728 -6.809 19.821 1.00 23.41 113 VAL A O 1
ATOM 695 N N . GLU A 1 136 ? -44.913 -8.785 20.899 1.00 20.86 114 GLU A N 1
ATOM 696 C CA . GLU A 1 136 ? -44.325 -8.265 22.135 1.00 20.44 114 GLU A CA 1
ATOM 697 C C . GLU A 1 136 ? -42.827 -8.000 21.924 1.00 22.94 114 GLU A C 1
ATOM 698 O O . GLU A 1 136 ? -42.308 -7.028 22.473 1.00 22.39 114 GLU A O 1
ATOM 704 N N . ARG A 1 137 ? -42.147 -8.836 21.125 1.00 20.86 115 ARG A N 1
ATOM 705 C CA . ARG A 1 137 ? -40.745 -8.556 20.830 1.00 19.20 115 ARG A CA 1
ATOM 706 C C . ARG A 1 137 ? -40.621 -7.205 20.105 1.00 20.59 115 ARG A C 1
ATOM 707 O O . ARG A 1 137 ? -39.676 -6.467 20.357 1.00 20.51 115 ARG A O 1
ATOM 715 N N . CYS A 1 1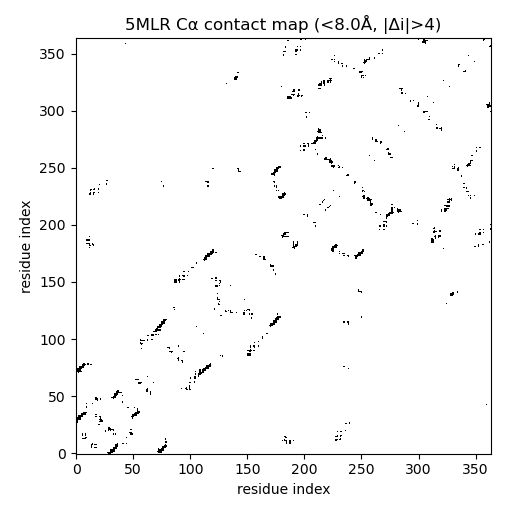38 ? -41.550 -6.873 19.204 1.00 18.34 116 CYS A N 1
ATOM 716 C CA . CYS A 1 138 ? -41.504 -5.578 18.490 1.00 18.45 116 CYS A CA 1
ATOM 717 C C . CYS A 1 138 ? -41.620 -4.446 19.479 1.00 22.04 116 CYS A C 1
ATOM 718 O O . CYS A 1 138 ? -40.866 -3.486 19.400 1.00 21.97 116 CYS A O 1
ATOM 721 N N . GLU A 1 139 ? -42.573 -4.554 20.399 1.00 21.94 117 GLU A N 1
ATOM 722 C CA . GLU A 1 139 ? -42.802 -3.543 21.430 1.00 22.49 117 GLU A CA 1
ATOM 723 C C . GLU A 1 139 ? -41.543 -3.379 22.299 1.00 25.23 117 GLU A C 1
ATOM 724 O O . GLU A 1 139 ? -41.021 -2.264 22.436 1.00 25.41 117 GLU A O 1
ATOM 730 N N . ALA A 1 140 ? -41.049 -4.489 22.877 1.00 22.35 118 ALA A N 1
ATOM 731 C CA . ALA A 1 140 ? -39.911 -4.420 23.813 1.00 22.21 118 ALA A CA 1
ATOM 732 C C . ALA A 1 140 ? -38.624 -3.957 23.153 1.00 23.24 118 ALA A C 1
ATOM 733 O O . ALA A 1 140 ? -37.923 -3.092 23.684 1.00 22.94 118 ALA A O 1
ATOM 735 N N . ASN A 1 141 ? -38.304 -4.541 22.004 1.00 19.21 119 ASN A N 1
ATOM 736 C CA . ASN A 1 141 ? -37.064 -4.212 21.306 1.00 19.26 119 ASN A CA 1
ATOM 737 C C . ASN A 1 141 ? -37.060 -2.850 20.671 1.00 21.45 119 ASN A C 1
ATOM 738 O O . ASN A 1 141 ? -36.004 -2.228 20.582 1.00 20.40 119 ASN A O 1
ATOM 743 N N . GLY A 1 142 ? -38.218 -2.401 20.214 1.00 19.81 120 GLY A N 1
ATOM 744 C CA . GLY A 1 142 ? -38.327 -1.046 19.669 1.00 19.74 120 GLY A CA 1
ATOM 745 C C . GLY A 1 142 ? -38.098 -0.024 20.779 1.00 24.80 120 GLY A C 1
ATOM 746 O O . GLY A 1 142 ? -37.356 0.940 20.590 1.00 24.44 120 GLY A O 1
ATOM 747 N N . LYS A 1 143 ? -38.676 -0.257 21.984 1.00 22.25 121 LYS A N 1
ATOM 748 C CA . LYS A 1 143 ? -38.484 0.659 23.119 1.00 22.47 121 LYS A CA 1
ATOM 749 C C . LYS A 1 143 ? -37.013 0.722 23.561 1.00 24.83 121 LYS A C 1
ATOM 750 O O . LYS A 1 143 ? -36.509 1.801 23.864 1.00 24.44 121 LYS A O 1
ATOM 756 N N . MET A 1 144 ? -36.329 -0.424 23.595 1.00 21.21 122 MET A N 1
ATOM 757 C CA . MET A 1 144 ? -34.923 -0.480 23.991 1.00 20.60 122 MET A CA 1
ATOM 758 C C . MET A 1 144 ? -34.051 0.347 23.048 1.00 23.32 122 MET A C 1
ATOM 759 O O . MET A 1 144 ? -33.260 1.174 23.508 1.00 2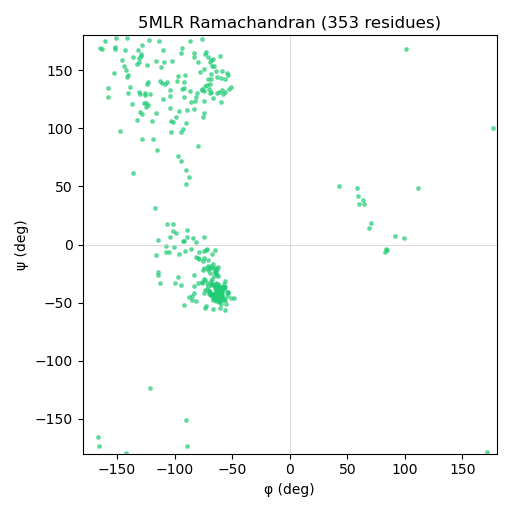3.59 122 MET A O 1
ATOM 764 N N . LEU A 1 145 ? -34.199 0.151 21.735 1.00 21.41 123 LEU A N 1
ATOM 765 C CA . LEU A 1 145 ? -33.404 0.915 20.778 1.00 20.55 123 LEU A CA 1
ATOM 766 C C . LEU A 1 145 ? -33.770 2.413 20.818 1.00 25.33 123 LEU A C 1
ATOM 767 O O . LEU A 1 145 ? -32.875 3.272 20.826 1.00 24.27 123 LEU A O 1
ATOM 772 N N . LYS A 1 146 ? -35.076 2.723 20.890 1.00 23.75 124 LYS A N 1
ATOM 773 C CA . LYS A 1 146 ? -35.546 4.103 20.994 1.00 25.26 124 LYS A CA 1
ATOM 774 C C . LYS A 1 146 ? -34.976 4.800 22.263 1.00 27.64 124 LYS A C 1
ATOM 775 O O . LYS A 1 146 ? -34.528 5.942 22.185 1.00 26.68 124 LYS A O 1
ATOM 781 N N . ASN A 1 147 ? -34.962 4.100 23.416 1.00 25.01 125 ASN A N 1
ATOM 782 C CA . ASN A 1 147 ? -34.446 4.687 24.666 1.00 25.89 125 ASN A CA 1
ATOM 783 C C . ASN A 1 147 ? -32.987 5.097 24.529 1.00 28.61 125 ASN A C 1
ATOM 784 O O . ASN A 1 147 ? -32.631 6.189 24.972 1.00 28.80 125 ASN A O 1
ATOM 789 N N . VAL A 1 148 ? -32.159 4.251 23.877 1.00 23.98 126 VAL A N 1
ATOM 790 C CA . VAL A 1 148 ? -30.751 4.573 23.650 1.00 22.81 126 VAL A CA 1
ATOM 791 C C . VAL A 1 148 ? -30.592 5.761 22.687 1.00 25.28 126 VAL A C 1
ATOM 792 O O . VAL A 1 148 ? -29.896 6.724 23.002 1.00 26.09 126 VAL A O 1
ATOM 796 N N . LEU A 1 149 ? -31.182 5.655 21.499 1.00 23.45 127 LEU A N 1
ATOM 797 C CA . LEU A 1 149 ? -31.010 6.670 20.455 1.00 22.77 127 LEU A CA 1
ATOM 798 C C . LEU A 1 149 ? -31.596 8.013 20.827 1.00 27.00 127 LEU A C 1
ATOM 799 O O . LEU A 1 149 ? -31.002 9.040 20.502 1.00 28.10 127 LEU A O 1
ATOM 804 N N . ASP A 1 150 ? -32.712 8.027 21.567 1.00 25.53 128 ASP A N 1
ATOM 805 C CA . ASP A 1 150 ? -33.297 9.315 22.001 1.00 27.20 128 ASP A CA 1
ATOM 806 C C . ASP A 1 150 ? -32.401 10.117 22.924 1.00 32.44 128 ASP A C 1
ATOM 807 O O . ASP A 1 150 ? -32.543 11.339 22.984 1.00 33.23 128 ASP A O 1
ATOM 812 N N . VAL A 1 151 ? -31.509 9.430 23.662 1.00 29.11 129 VAL A N 1
ATOM 813 C CA . VAL A 1 151 ? -30.568 10.044 24.600 1.00 28.93 129 VAL A CA 1
ATOM 814 C C . VAL A 1 151 ? -29.242 10.357 23.890 1.00 31.37 129 VAL A C 1
ATOM 815 O O . VAL A 1 151 ? -28.763 11.491 23.945 1.00 32.54 129 VAL A O 1
ATOM 819 N N . VAL A 1 152 ? -28.658 9.360 23.204 1.00 27.44 130 VAL A N 1
ATOM 820 C CA . VAL A 1 152 ? -27.350 9.545 22.580 1.00 27.42 130 VAL A CA 1
ATOM 821 C C . VAL A 1 152 ? -27.348 10.606 21.461 1.00 29.73 130 VAL A C 1
ATOM 822 O O . VAL A 1 152 ? -26.441 11.437 21.432 1.00 29.62 130 VAL A O 1
ATOM 826 N N . ILE A 1 153 ? -28.330 10.594 20.560 1.00 27.80 131 ILE A N 1
ATOM 827 C CA . ILE A 1 153 ? -28.292 11.512 19.411 1.00 28.22 131 ILE A CA 1
ATOM 828 C C . ILE A 1 153 ? -28.187 13.007 19.829 1.00 35.12 131 ILE A C 1
ATOM 829 O O . ILE A 1 153 ? -27.200 13.655 19.456 1.00 35.93 131 ILE A O 1
ATOM 834 N N . PRO A 1 154 ? -29.109 13.545 20.648 1.00 32.23 132 PRO A N 1
ATOM 835 C CA . PRO A 1 154 ? -28.988 14.968 21.036 1.00 33.40 132 PRO A CA 1
ATOM 836 C C . PRO A 1 154 ? -27.850 15.303 22.003 1.00 39.15 132 PRO A C 1
ATOM 837 O O . PRO A 1 154 ? -27.479 16.476 22.097 1.00 39.64 132 PRO A O 1
ATOM 841 N N . ASN A 1 155 ? -27.295 14.302 22.724 1.00 35.38 133 ASN A N 1
ATOM 842 C CA . ASN A 1 155 ? -26.231 14.573 23.703 1.00 35.86 133 ASN A CA 1
ATOM 843 C C . ASN A 1 155 ? -24.811 14.356 23.172 1.00 36.60 133 ASN A C 1
ATOM 844 O O . ASN A 1 155 ? -23.851 14.713 23.859 1.00 36.57 133 ASN A O 1
ATOM 849 N N . CYS A 1 156 ? -24.671 13.787 21.966 1.00 32.27 134 CYS A N 1
ATOM 850 C CA . CYS A 1 156 ? -23.352 13.480 21.414 1.00 30.64 134 CYS A CA 1
ATOM 851 C C . CYS A 1 156 ? -23.141 14.246 20.118 1.00 36.02 134 CYS A C 1
ATOM 852 O O . CYS A 1 156 ? -23.494 13.751 19.046 1.00 34.86 134 CYS A O 1
ATOM 855 N N . PRO A 1 157 ? -22.577 15.469 20.194 1.00 33.53 135 PRO A N 1
ATOM 856 C CA . PRO A 1 157 ? -22.418 16.275 18.967 1.00 33.63 135 PRO A CA 1
ATOM 857 C C . PRO A 1 157 ? -21.499 15.693 17.890 1.00 35.25 135 PRO A C 1
ATOM 858 O O . PRO A 1 157 ? -21.612 16.115 16.740 1.00 35.36 135 PRO A O 1
ATOM 862 N N . ASP A 1 158 ? -20.581 14.766 18.252 1.00 30.67 136 ASP A N 1
ATOM 863 C CA . ASP A 1 158 ? -19.652 14.164 17.292 1.00 30.14 136 ASP A CA 1
ATOM 864 C C . ASP A 1 158 ? -20.095 12.761 16.875 1.00 31.56 136 ASP A C 1
ATOM 865 O O . ASP A 1 158 ? -19.289 12.021 16.297 1.00 29.96 136 ASP A O 1
ATOM 870 N N . LEU A 1 159 ? -21.387 12.415 17.110 1.00 27.09 137 LEU A N 1
ATOM 871 C CA . LEU A 1 159 ? -21.918 11.089 16.756 1.00 25.20 137 LEU A CA 1
ATOM 872 C C . LEU A 1 159 ? -21.926 10.954 15.245 1.00 28.53 137 LEU A C 1
ATOM 873 O O . LEU A 1 159 ? -22.452 11.826 14.549 1.00 29.06 137 LEU A O 1
ATOM 878 N N . LYS A 1 160 ? -21.293 9.889 14.740 1.00 23.44 138 LYS A N 1
ATOM 879 C CA . LYS A 1 160 ? -21.138 9.688 13.295 1.00 23.22 138 LYS A CA 1
ATOM 880 C C . LYS A 1 160 ? -21.915 8.507 12.770 1.00 24.51 138 LYS A C 1
ATOM 881 O O . LYS A 1 160 ? -22.341 8.542 11.622 1.00 24.04 138 LYS A O 1
ATOM 887 N N . HIS A 1 161 ? -22.064 7.438 13.573 1.00 20.99 139 HIS A N 1
ATOM 888 C CA . HIS A 1 161 ? -22.660 6.225 13.036 1.00 19.47 139 HIS A CA 1
ATOM 889 C C . HIS A 1 161 ? -23.344 5.402 14.091 1.00 21.17 139 HIS A C 1
ATOM 890 O O . HIS A 1 161 ? -22.901 5.365 15.240 1.00 21.24 139 HIS A O 1
ATOM 897 N N . ILE A 1 162 ? -24.415 4.723 13.676 1.00 18.96 140 ILE A N 1
ATOM 898 C CA . ILE A 1 162 ? -25.126 3.737 14.494 1.00 17.82 140 ILE A CA 1
ATOM 899 C C . ILE A 1 162 ? -25.142 2.439 13.727 1.00 18.91 140 ILE A C 1
ATOM 900 O O . ILE A 1 162 ? -25.697 2.386 12.632 1.00 18.82 140 ILE A O 1
ATOM 905 N N . SER A 1 163 ? -24.560 1.383 14.319 1.00 17.37 141 SER A N 1
ATOM 906 C CA A SER A 1 163 ? -24.537 0.061 13.732 0.69 17.27 141 SER A CA 1
ATOM 907 C CA B SER A 1 163 ? -24.570 0.053 13.708 0.31 16.06 141 SER A CA 1
ATOM 908 C C . SER A 1 163 ? -25.513 -0.824 14.507 1.00 19.00 141 SER A C 1
ATOM 909 O O . SER A 1 163 ? -25.365 -0.970 15.734 1.00 20.34 141 SER A O 1
ATOM 914 N N . LEU A 1 164 ? -26.510 -1.386 13.819 1.00 16.90 142 LEU A N 1
ATOM 915 C CA . LEU A 1 164 ? -27.519 -2.217 14.438 1.00 16.52 142 LEU A CA 1
ATOM 916 C C . LEU A 1 164 ? -27.355 -3.667 14.018 1.00 17.17 142 LEU A C 1
ATOM 917 O O . LEU A 1 164 ? -27.357 -3.969 12.807 1.00 16.31 142 LEU A O 1
ATOM 922 N N . GLN A 1 165 ? -27.243 -4.570 15.006 1.00 15.56 143 GLN A N 1
ATOM 923 C CA . GLN A 1 165 ? -27.176 -5.996 14.677 1.00 14.33 143 GLN A CA 1
ATOM 924 C C . GLN A 1 165 ? -28.583 -6.592 14.701 1.00 16.94 143 GLN A C 1
ATOM 925 O O . GLN A 1 165 ? -29.311 -6.447 15.715 1.00 16.28 143 GLN A O 1
ATOM 931 N N . THR A 1 166 ? -28.955 -7.267 13.596 1.00 15.25 144 THR A N 1
ATOM 932 C CA . THR A 1 166 ? -30.196 -8.028 13.532 1.00 13.82 144 THR A CA 1
ATOM 933 C C . THR A 1 166 ? -29.797 -9.476 13.203 1.00 15.01 144 THR A C 1
ATOM 934 O O . THR A 1 166 ? -28.957 -10.035 13.928 1.00 15.80 144 THR A O 1
ATOM 938 N N . GLY A 1 167 ? -30.316 -10.064 12.128 1.00 14.01 145 GLY A N 1
ATOM 939 C CA . GLY A 1 167 ? -29.969 -11.447 11.863 1.00 13.31 145 GLY A CA 1
ATOM 940 C C . GLY A 1 167 ? -30.784 -12.045 10.735 1.00 14.54 145 GLY A C 1
ATOM 941 O O . GLY A 1 167 ? -31.642 -11.373 10.147 1.00 15.02 145 GLY A O 1
ATOM 942 N N . ARG A 1 168 ? -30.533 -13.342 10.462 1.00 13.83 146 ARG A N 1
ATOM 943 C CA . ARG A 1 168 ? -31.161 -14.061 9.332 1.00 13.75 146 ARG A CA 1
ATOM 944 C C . ARG A 1 168 ? -32.656 -14.239 9.486 1.00 14.25 146 ARG A C 1
ATOM 945 O O . ARG A 1 168 ? -33.336 -14.480 8.469 1.00 14.76 146 ARG A O 1
ATOM 953 N N . LYS A 1 169 ? -33.195 -14.059 10.711 1.00 13.72 147 LYS A N 1
ATOM 954 C CA . LYS A 1 169 ? -34.658 -14.132 10.848 1.00 14.47 147 LYS A CA 1
ATOM 955 C C . LYS A 1 169 ? -35.344 -12.951 10.130 1.00 16.53 147 LYS A C 1
ATOM 956 O O . LYS A 1 169 ? -36.568 -12.967 9.947 1.00 16.41 147 LYS A O 1
ATOM 962 N N . HIS A 1 170 ? -34.580 -11.967 9.647 1.00 14.63 148 HIS A N 1
ATOM 963 C CA . HIS A 1 170 ? -35.158 -10.925 8.772 1.00 14.84 148 HIS A CA 1
ATOM 964 C C . HIS A 1 170 ? -35.809 -11.636 7.547 1.00 16.28 148 HIS A C 1
ATOM 965 O O . HIS A 1 170 ? -36.850 -11.180 7.041 1.00 16.18 148 HIS A O 1
ATOM 972 N N . TYR A 1 171 ? -35.173 -12.739 7.066 1.00 13.76 149 TYR A N 1
ATOM 973 C CA . TYR A 1 171 ? -35.631 -13.479 5.883 1.00 14.19 149 TYR A CA 1
ATOM 974 C C . TYR A 1 171 ? -36.425 -14.731 6.244 1.00 16.55 149 TYR A C 1
ATOM 975 O O . TYR A 1 171 ? -37.302 -15.143 5.480 1.00 17.03 149 TYR A O 1
ATOM 984 N N . MET A 1 172 ? -36.053 -15.370 7.365 1.00 16.03 150 MET A N 1
ATOM 985 C CA . MET A 1 172 ? -36.673 -16.637 7.756 1.00 15.11 150 MET A CA 1
ATOM 986 C C . MET A 1 172 ? -37.991 -16.482 8.505 1.00 17.70 150 MET A C 1
ATOM 987 O O . MET A 1 172 ? -38.793 -17.437 8.539 1.00 17.50 150 MET A O 1
ATOM 992 N N . GLY A 1 173 ? -38.148 -15.339 9.162 1.00 15.36 151 GLY A N 1
ATOM 993 C CA . GLY A 1 173 ? -39.315 -15.060 9.994 1.00 15.21 151 GLY A CA 1
ATOM 994 C C . GLY A 1 173 ? -39.009 -15.243 11.464 1.00 18.35 151 GLY A C 1
ATOM 995 O O . GLY A 1 173 ? -37.985 -15.818 11.863 1.00 16.87 151 GLY A O 1
ATOM 996 N N . PRO A 1 174 ? -39.929 -14.780 12.302 1.00 16.45 152 PRO A N 1
ATOM 997 C CA . PRO A 1 174 ? -39.761 -14.936 13.761 1.00 15.73 152 PRO A CA 1
ATOM 998 C C . PRO A 1 174 ? -39.668 -16.400 14.190 1.00 17.44 152 PRO A C 1
ATOM 999 O O . PRO A 1 174 ? -40.094 -17.289 13.446 1.00 17.91 152 PRO A O 1
ATOM 1003 N N . PHE A 1 175 ? -39.153 -16.654 15.424 1.00 16.21 153 PHE A N 1
ATOM 1004 C CA . PHE A 1 175 ? -39.003 -18.033 15.884 1.00 16.57 153 PHE A CA 1
ATOM 1005 C C . PHE A 1 175 ? -40.260 -18.871 15.668 1.00 17.43 153 PHE A C 1
ATOM 1006 O O . PHE A 1 175 ? -40.155 -20.008 15.218 1.00 19.12 153 PHE A O 1
ATOM 1014 N N . GLU A 1 176 ? -41.441 -18.340 16.010 1.00 18.07 154 GLU A N 1
ATOM 1015 C CA . GLU A 1 176 ? -42.658 -19.136 15.986 1.00 18.13 154 GLU A CA 1
ATOM 1016 C C . GLU A 1 176 ? -43.278 -19.261 14.601 1.00 19.28 154 GLU A C 1
ATOM 1017 O O . GLU A 1 176 ? -44.346 -19.874 14.470 1.00 20.66 154 GLU A O 1
ATOM 1023 N N . LEU A 1 177 ? -42.610 -18.662 13.562 1.00 16.39 155 LEU A N 1
ATOM 1024 C CA . LEU A 1 177 ? -43.060 -18.837 12.196 1.00 16.97 155 LEU A CA 1
ATOM 1025 C C . LEU A 1 177 ? -42.035 -19.555 11.345 1.00 19.83 155 LEU A C 1
ATOM 1026 O O . LEU A 1 177 ? -42.342 -19.869 10.210 1.00 18.84 155 LEU A O 1
ATOM 1031 N N . ILE A 1 178 ? -40.804 -19.779 11.840 1.00 17.10 156 ILE A N 1
ATOM 1032 C CA . ILE A 1 178 ? -39.820 -20.494 10.994 1.00 17.55 156 ILE A CA 1
ATOM 1033 C C . ILE A 1 178 ? -40.402 -21.852 10.570 1.00 19.68 156 ILE A C 1
ATOM 1034 O O . ILE A 1 178 ? -40.949 -22.582 11.402 1.00 21.06 156 ILE A O 1
ATOM 1039 N N . GLY A 1 179 ? -40.311 -22.139 9.267 1.00 18.73 157 GLY A N 1
ATOM 1040 C CA . GLY A 1 179 ? -40.780 -23.397 8.695 1.00 18.99 157 GLY A CA 1
ATOM 1041 C C . GLY A 1 179 ? -42.257 -23.444 8.388 1.00 23.99 157 GLY A C 1
ATOM 1042 O O . GLY A 1 179 ? -42.741 -24.443 7.857 1.00 25.17 157 GLY A O 1
ATOM 1043 N N . LYS A 1 180 ? -42.995 -22.395 8.793 1.00 20.37 158 LYS A N 1
ATOM 1044 C CA . LYS A 1 180 ? -44.458 -22.343 8.652 1.00 20.30 158 LYS A CA 1
ATOM 1045 C C . LYS A 1 180 ? -44.909 -21.392 7.589 1.00 20.89 158 LYS A C 1
ATOM 1046 O O . LYS A 1 180 ? -46.117 -21.300 7.351 1.00 21.65 158 LYS A O 1
ATOM 1052 N N . ILE A 1 181 ? -43.984 -20.628 6.994 1.00 18.74 159 ILE A N 1
ATOM 1053 C CA . ILE A 1 181 ? -44.327 -19.585 6.035 1.00 18.30 159 ILE A CA 1
ATOM 1054 C C . ILE A 1 181 ? -43.522 -19.699 4.751 1.00 22.28 159 ILE A C 1
ATOM 1055 O O . ILE A 1 181 ? -42.448 -20.320 4.738 1.00 23.15 159 ILE A O 1
ATOM 1060 N N . GLU A 1 182 ? -44.000 -19.034 3.690 1.00 19.55 160 GLU A N 1
ATOM 1061 C CA . GLU A 1 182 ? -43.204 -18.996 2.460 1.00 18.59 160 GLU A CA 1
ATOM 1062 C C . GLU A 1 182 ? -42.148 -17.910 2.619 1.00 23.47 160 GLU A C 1
ATOM 1063 O O . GLU A 1 182 ? -42.470 -16.766 2.947 1.00 24.22 160 GLU A O 1
ATOM 1069 N N . THR A 1 183 ? -40.874 -18.266 2.400 1.00 20.75 161 THR A N 1
ATOM 1070 C CA . THR A 1 183 ? -39.846 -17.247 2.436 1.00 19.75 161 THR A CA 1
ATOM 1071 C C . THR A 1 183 ? -39.299 -17.123 1.027 1.00 22.38 161 THR A C 1
ATOM 1072 O O . THR A 1 183 ? -39.647 -17.929 0.126 1.00 22.73 161 THR A O 1
ATOM 1076 N N . HIS A 1 184 ? -38.399 -16.142 0.838 1.00 20.64 162 HIS A N 1
ATOM 1077 C CA A HIS A 1 184 ? -37.678 -16.024 -0.421 0.57 21.36 162 HIS A CA 1
ATOM 1078 C CA B HIS A 1 184 ? -37.708 -16.057 -0.435 0.43 21.18 162 HIS A CA 1
ATOM 1079 C C . HIS A 1 184 ? -36.785 -17.281 -0.521 1.00 23.44 162 HIS A C 1
ATOM 1080 O O . HIS A 1 184 ? -36.450 -17.905 0.498 1.00 21.60 162 HIS A O 1
ATOM 1093 N N . ASP A 1 185 ? -36.424 -17.693 -1.732 1.00 21.55 163 ASP A N 1
ATOM 1094 C CA . ASP A 1 185 ? -35.574 -18.862 -1.870 1.00 20.29 163 ASP A CA 1
ATOM 1095 C C . ASP A 1 185 ? -34.134 -18.469 -1.522 1.00 22.12 163 ASP A C 1
ATOM 1096 O O . ASP A 1 185 ? -33.631 -17.429 -1.986 1.00 22.46 163 ASP A O 1
ATOM 1101 N N . PRO A 1 186 ? -33.446 -19.296 -0.704 1.00 17.47 164 PRO A N 1
ATOM 1102 C CA . PRO A 1 186 ? -32.027 -19.032 -0.422 1.00 16.01 164 PRO A CA 1
ATOM 1103 C C . PRO A 1 186 ? -31.177 -19.217 -1.688 1.00 16.18 164 PRO A C 1
ATOM 1104 O O . PRO A 1 186 ? -31.629 -19.881 -2.641 1.00 17.07 164 PRO A O 1
ATOM 1108 N N . PRO A 1 187 ? -29.960 -18.630 -1.731 1.00 14.92 165 PRO A N 1
ATOM 1109 C CA . PRO A 1 187 ? -29.307 -17.854 -0.661 1.00 14.35 165 PRO A CA 1
ATOM 1110 C C . PRO A 1 187 ? -29.925 -16.475 -0.479 1.00 17.57 165 PRO A C 1
ATOM 1111 O O . PRO A 1 187 ? -30.228 -15.780 -1.465 1.00 18.11 165 PRO A O 1
ATOM 1115 N N . PHE A 1 188 ? -30.137 -16.084 0.779 1.00 14.60 166 PHE A N 1
ATOM 1116 C CA . PHE A 1 188 ? -30.759 -14.783 0.990 1.00 13.80 166 PHE A CA 1
ATOM 1117 C C . PHE A 1 188 ? -29.833 -13.614 0.666 1.00 16.42 166 PHE A C 1
ATOM 1118 O O . PHE A 1 188 ? -28.669 -13.596 1.088 1.00 16.45 166 PHE A O 1
ATOM 1126 N N . THR A 1 189 ? -30.398 -12.605 -0.021 1.00 15.06 167 THR A N 1
ATOM 1127 C CA . THR A 1 189 ? -29.734 -11.331 -0.356 1.00 15.80 167 THR A CA 1
ATOM 1128 C C . THR A 1 189 ? -30.481 -10.229 0.337 1.00 17.89 167 THR A C 1
ATOM 1129 O O . THR A 1 189 ? -31.636 -10.381 0.721 1.00 19.38 167 THR A O 1
ATOM 1133 N N . GLU A 1 190 ? -29.811 -9.099 0.544 1.00 16.05 168 GLU A N 1
ATOM 1134 C CA . GLU A 1 190 ? -30.266 -8.092 1.506 1.00 17.76 168 GLU A CA 1
ATOM 1135 C C . GLU A 1 190 ? -31.461 -7.183 1.236 1.00 25.65 168 GLU A C 1
ATOM 1136 O O . GLU A 1 190 ? -32.093 -6.700 2.204 1.00 26.17 168 GLU A O 1
ATOM 1142 N N . ASP A 1 191 ? -31.697 -6.862 -0.014 1.00 23.06 169 ASP A N 1
ATOM 1143 C CA . ASP A 1 191 ? -32.597 -5.773 -0.382 1.00 25.06 169 ASP A CA 1
ATOM 1144 C C . ASP A 1 191 ? -33.839 -6.156 -1.174 1.00 30.38 169 ASP A C 1
ATOM 1145 O O . ASP A 1 191 ? -34.352 -5.353 -1.964 1.00 32.07 169 ASP A O 1
ATOM 1150 N N . LEU A 1 192 ? -34.348 -7.350 -0.928 1.00 26.85 170 LEU A N 1
ATOM 1151 C CA . LEU A 1 192 ? -35.615 -7.776 -1.512 1.00 25.86 170 LEU A CA 1
ATOM 1152 C C . LEU A 1 192 ? -36.698 -7.464 -0.467 1.00 29.22 170 LEU A C 1
ATOM 1153 O O . LEU A 1 192 ? -36.366 -7.166 0.699 1.00 28.04 170 LEU A O 1
ATOM 1158 N N . PRO A 1 193 ? -37.985 -7.477 -0.868 1.00 23.89 171 PRO A N 1
ATOM 1159 C CA . PRO A 1 193 ? -39.040 -7.160 0.087 1.00 22.84 171 PRO A CA 1
ATOM 1160 C C . PRO A 1 193 ? -39.040 -7.984 1.369 1.00 23.42 171 PRO A C 1
ATOM 1161 O O . PRO A 1 193 ? -38.665 -9.160 1.432 1.00 23.48 171 PRO A O 1
ATOM 1165 N N . ARG A 1 194 ? -39.473 -7.317 2.426 1.00 20.17 172 ARG A N 1
ATOM 1166 C CA . ARG A 1 194 ? -39.637 -7.944 3.726 1.00 18.38 172 ARG A CA 1
ATOM 1167 C C . ARG A 1 194 ? -40.804 -8.935 3.673 1.00 19.65 172 ARG A C 1
ATOM 1168 O O . ARG A 1 194 ? -41.712 -8.788 2.844 1.00 20.45 172 ARG A O 1
ATOM 1176 N N . LEU A 1 195 ? -40.806 -9.915 4.595 1.00 17.97 173 LEU A N 1
ATOM 1177 C CA . LEU A 1 195 ? -41.951 -10.835 4.738 1.00 17.10 173 LEU A CA 1
ATOM 1178 C C . LEU A 1 195 ? -43.131 -10.023 5.257 1.00 19.60 173 LEU A C 1
ATOM 1179 O O . LEU A 1 195 ? -42.947 -9.026 5.987 1.00 18.76 173 LEU A O 1
ATOM 1184 N N . LYS A 1 196 ? -44.356 -10.481 4.950 1.00 17.74 174 LYS A N 1
ATOM 1185 C CA . LYS A 1 196 ? -45.556 -9.776 5.384 1.00 19.71 174 LYS A CA 1
ATOM 1186 C C . LYS A 1 196 ? -46.027 -10.289 6.744 1.00 21.03 174 LYS A C 1
ATOM 1187 O O . LYS A 1 196 ? -47.207 -10.643 6.933 1.00 22.04 174 LYS A O 1
ATOM 1193 N N . PHE A 1 197 ? -45.097 -10.305 7.700 1.00 17.62 175 PHE A N 1
ATOM 1194 C CA . PHE A 1 197 ? -45.347 -10.687 9.090 1.00 16.48 175 PHE A CA 1
ATOM 1195 C C . PHE A 1 197 ? -44.553 -9.771 9.982 1.00 19.96 175 PHE A C 1
ATOM 1196 O O . PHE A 1 197 ? -43.428 -9.398 9.620 1.00 20.09 175 PHE A O 1
ATOM 1204 N N . ASP A 1 198 ? -45.102 -9.445 11.174 1.00 18.05 176 ASP A N 1
ATOM 1205 C CA . ASP A 1 198 ? -44.363 -8.611 12.132 1.00 17.01 176 ASP A CA 1
ATOM 1206 C C . ASP A 1 198 ? -42.988 -9.213 12.412 1.00 18.48 176 ASP A C 1
ATOM 1207 O O . ASP A 1 198 ? -42.831 -10.442 12.460 1.00 18.58 176 ASP A O 1
ATOM 1212 N N . ASN A 1 199 ? -41.997 -8.353 12.642 1.00 16.98 177 ASN A N 1
ATOM 1213 C CA . ASN A 1 199 ? -40.645 -8.838 12.918 1.00 16.61 177 ASN A CA 1
ATOM 1214 C C . ASN A 1 199 ? -39.966 -7.695 13.650 1.00 18.74 177 ASN A C 1
ATOM 1215 O O . ASN A 1 199 ? -40.007 -6.555 13.168 1.00 17.48 177 ASN A O 1
ATOM 1220 N N . PHE A 1 200 ? -39.399 -7.974 14.821 1.00 17.19 178 PHE A N 1
ATOM 1221 C CA . PHE A 1 200 ? -38.824 -6.858 15.590 1.00 16.91 178 PHE A CA 1
ATOM 1222 C C . PHE A 1 200 ? -37.634 -6.222 14.867 1.00 18.06 178 PHE A C 1
ATOM 1223 O O . PHE A 1 200 ? -37.330 -5.041 15.100 1.00 18.64 178 PHE A O 1
ATOM 1231 N N . TYR A 1 201 ? -37.019 -6.953 13.916 1.00 16.01 179 TYR A N 1
ATOM 1232 C CA . TYR A 1 201 ? -35.958 -6.334 13.134 1.00 15.83 179 TYR A CA 1
ATOM 1233 C C . TYR A 1 201 ? -36.515 -5.247 12.212 1.00 18.70 179 TYR A C 1
ATOM 1234 O O . TYR A 1 201 ? -35.826 -4.249 11.952 1.00 18.78 179 TYR A O 1
ATOM 1243 N N . TYR A 1 202 ? -37.768 -5.429 11.697 1.00 17.01 180 TYR A N 1
ATOM 1244 C CA . TYR A 1 202 ? -38.354 -4.429 10.824 1.00 16.89 180 TYR A CA 1
ATOM 1245 C C . TYR A 1 202 ? -38.685 -3.200 11.647 1.00 21.05 180 TYR A C 1
ATOM 1246 O O . TYR A 1 202 ? -38.459 -2.072 11.204 1.00 19.96 180 TYR A O 1
ATOM 1255 N N . THR A 1 203 ? -39.245 -3.419 12.858 1.00 18.58 181 THR A N 1
ATOM 1256 C CA . THR A 1 203 ? -39.566 -2.352 13.782 1.00 19.58 181 THR A CA 1
ATOM 1257 C C . THR A 1 203 ? -38.305 -1.551 14.079 1.00 21.42 181 THR A C 1
ATOM 1258 O O . THR A 1 203 ? -38.344 -0.317 14.052 1.00 21.69 181 THR A O 1
ATOM 1262 N N . GLN A 1 204 ? -37.191 -2.252 14.371 1.00 18.86 182 GLN A N 1
ATOM 1263 C CA . GLN A 1 204 ? -35.947 -1.572 14.716 1.00 18.46 182 GLN A CA 1
ATOM 1264 C C . GLN A 1 204 ? -35.369 -0.830 13.528 1.00 19.41 182 GLN A C 1
ATOM 1265 O O . GLN A 1 204 ? -34.918 0.299 13.695 1.00 19.55 182 GLN A O 1
ATOM 1271 N N . GLU A 1 205 ? -35.368 -1.440 12.324 1.00 17.75 183 GLU A N 1
ATOM 1272 C CA . GLU A 1 205 ? -34.841 -0.723 11.158 1.00 16.74 183 GLU A CA 1
ATOM 1273 C C . GLU A 1 205 ? -35.634 0.549 10.912 1.00 21.07 183 GLU A C 1
ATOM 1274 O O . GLU A 1 205 ? -35.047 1.606 10.672 1.00 22.24 183 GLU A O 1
ATOM 1280 N N . ASP A 1 206 ? -36.972 0.457 10.957 1.00 18.69 184 ASP A N 1
ATOM 1281 C CA . ASP A 1 206 ? -37.786 1.636 10.675 1.00 20.36 184 ASP A CA 1
ATOM 1282 C C . ASP A 1 206 ? -37.542 2.752 11.685 1.00 23.84 184 ASP A C 1
ATOM 1283 O O . ASP A 1 206 ? -37.475 3.926 11.300 1.00 24.99 184 ASP A O 1
ATOM 1288 N N . LEU A 1 207 ? -37.380 2.381 12.969 1.00 21.44 185 LEU A N 1
ATOM 1289 C CA . LEU A 1 207 ? -37.087 3.350 14.033 1.00 22.57 185 LEU A CA 1
ATOM 1290 C C . LEU A 1 207 ? -35.707 3.988 13.786 1.00 25.92 185 LEU A C 1
ATOM 1291 O O . LEU A 1 207 ? -35.567 5.214 13.881 1.00 25.51 185 LEU A O 1
ATOM 1296 N N . LEU A 1 208 ? -34.710 3.161 13.410 1.00 21.87 186 LEU A N 1
ATOM 1297 C CA . LEU A 1 208 ? -33.355 3.620 13.138 1.00 20.90 186 LEU A CA 1
ATOM 1298 C C . LEU A 1 208 ? -33.344 4.658 12.017 1.00 23.62 186 LEU A C 1
ATOM 1299 O O . LEU A 1 208 ? -32.672 5.680 12.144 1.00 24.27 186 LEU A O 1
ATOM 1304 N N . PHE A 1 209 ? -34.077 4.403 10.917 1.00 22.37 187 PHE A N 1
ATOM 1305 C CA . PHE A 1 209 ? -34.107 5.324 9.781 1.00 22.56 187 PHE A CA 1
ATOM 1306 C C . PHE A 1 209 ? -34.727 6.655 10.168 1.00 28.82 187 PHE A C 1
ATOM 1307 O O . PHE A 1 209 ? -34.256 7.710 9.728 1.00 30.04 187 PHE A O 1
ATOM 1315 N N . GLU A 1 210 ? -35.765 6.617 11.006 1.00 26.86 188 GLU A N 1
ATOM 1316 C CA . GLU A 1 210 ? -36.388 7.860 11.478 1.00 27.49 188 GLU A CA 1
ATOM 1317 C C . GLU A 1 210 ? -35.438 8.597 12.448 1.00 29.97 188 GLU A C 1
ATOM 1318 O O . GLU A 1 210 ? -35.326 9.823 12.387 1.00 30.91 188 GLU A O 1
ATOM 1324 N N . GLU A 1 211 ? -34.738 7.849 13.331 1.00 27.06 189 GLU A N 1
ATOM 1325 C CA . GLU A 1 211 ? -33.813 8.456 14.296 1.00 26.57 189 GLU A CA 1
ATOM 1326 C C . GLU A 1 211 ? -32.650 9.215 13.656 1.00 28.65 189 GLU A C 1
ATOM 1327 O O . GLU A 1 211 ? -32.324 10.299 14.110 1.00 27.86 189 GLU A O 1
ATOM 1333 N N . VAL A 1 212 ? -32.009 8.651 12.619 1.00 27.34 190 VAL A N 1
ATOM 1334 C CA . VAL A 1 212 ? -30.850 9.279 11.984 1.00 27.06 190 VAL A CA 1
ATOM 1335 C C . VAL A 1 212 ? -31.209 10.608 11.328 1.00 31.07 190 VAL A C 1
ATOM 1336 O O . VAL A 1 212 ? -30.333 11.459 11.152 1.00 31.17 190 VAL A O 1
ATOM 1340 N N . GLU A 1 213 ? -32.498 10.799 10.992 1.00 30.25 191 GLU A N 1
ATOM 1341 C CA . GLU A 1 213 ? -32.983 12.066 10.407 1.00 31.37 191 GLU A CA 1
ATOM 1342 C C . GLU A 1 213 ? -32.777 13.233 11.376 1.00 33.97 191 GLU A C 1
ATOM 1343 O O . GLU A 1 213 ? -32.756 14.386 10.949 1.00 34.31 191 GLU A O 1
ATOM 1349 N N . LYS A 1 214 ? -32.597 12.941 12.676 1.00 30.38 192 LYS A N 1
ATOM 1350 C CA . LYS A 1 214 ? -32.401 13.982 13.693 1.00 29.90 192 LYS A CA 1
ATOM 1351 C C . LYS A 1 214 ? -31.047 14.705 13.631 1.00 34.87 192 LYS A C 1
ATOM 1352 O O . LYS A 1 214 ? -30.923 15.806 14.191 1.00 34.49 192 LYS A O 1
ATOM 1358 N N . LYS A 1 215 ? -30.041 14.099 12.981 1.00 30.78 193 LYS A N 1
ATOM 1359 C CA . LYS A 1 215 ? -28.687 14.645 12.913 1.00 31.05 193 LYS A CA 1
ATOM 1360 C C . LYS A 1 215 ? -28.068 14.529 11.522 1.00 35.77 193 LYS A C 1
ATOM 1361 O O . LYS A 1 215 ? -27.910 13.422 10.991 1.00 32.11 193 LYS A O 1
ATOM 1367 N N . GLU A 1 216 ? -27.697 15.683 10.936 1.00 35.35 194 GLU A N 1
ATOM 1368 C CA . GLU A 1 216 ? -27.072 15.728 9.614 1.00 35.34 194 GLU A CA 1
ATOM 1369 C C . GLU A 1 216 ? -25.756 14.985 9.622 1.00 37.92 194 GLU A C 1
ATOM 1370 O O . GLU A 1 216 ? -24.971 15.126 10.571 1.00 39.24 194 GLU A O 1
ATOM 1376 N N . GLY A 1 217 ? -25.584 14.117 8.622 1.00 36.77 195 GLY A N 1
ATOM 1377 C CA . GLY A 1 217 ? -24.376 13.325 8.453 1.00 35.07 195 GLY A CA 1
ATOM 1378 C C . GLY A 1 217 ? -24.313 12.054 9.272 1.00 34.78 195 GLY A C 1
ATOM 1379 O O . GLY A 1 217 ? -23.344 11.300 9.143 1.00 35.14 195 GLY A O 1
ATOM 1380 N N . LEU A 1 218 ? -25.326 11.803 10.129 1.00 26.73 196 LEU A N 1
ATOM 1381 C CA . LEU A 1 218 ? -25.369 10.570 10.926 1.00 23.87 196 LEU A CA 1
ATOM 1382 C C . LEU A 1 218 ? -25.752 9.424 9.981 1.00 25.89 196 LEU A C 1
ATOM 1383 O O . LEU A 1 218 ? -26.776 9.523 9.285 1.00 25.64 196 LEU A O 1
ATOM 1388 N N . THR A 1 219 ? -24.900 8.387 9.914 1.00 21.47 197 THR A N 1
ATOM 1389 C CA . THR A 1 219 ? -25.156 7.239 9.044 1.00 20.33 197 THR A CA 1
ATOM 1390 C C . THR A 1 219 ? -25.487 6.020 9.865 1.00 21.32 197 THR A C 1
ATOM 1391 O O . THR A 1 219 ? -25.248 5.979 11.068 1.00 21.05 197 THR A O 1
ATOM 1395 N N . TRP A 1 220 ? -25.988 4.988 9.186 1.00 18.63 198 TRP A N 1
ATOM 1396 C CA . TRP A 1 220 ? -26.351 3.752 9.865 1.00 18.46 198 TRP A CA 1
ATOM 1397 C C . TRP A 1 220 ? -25.885 2.541 9.082 1.00 19.59 198 TRP A C 1
ATOM 1398 O O . TRP A 1 220 ? -25.584 2.628 7.889 1.00 18.65 198 TRP A O 1
ATOM 1409 N N . SER A 1 221 ? -25.812 1.414 9.758 1.00 16.95 199 SER A N 1
ATOM 1410 C CA . SER A 1 221 ? -25.617 0.129 9.107 1.00 14.85 199 SER A CA 1
ATOM 1411 C C . SER A 1 221 ? -26.413 -0.927 9.851 1.00 16.97 199 SER A C 1
ATOM 1412 O O . SER A 1 221 ? -26.690 -0.781 11.054 1.00 16.24 199 SER A O 1
ATOM 1415 N N . VAL A 1 222 ? -26.790 -1.979 9.120 1.00 15.12 200 VAL A N 1
ATOM 1416 C CA . VAL A 1 222 ? -27.479 -3.134 9.696 1.00 14.63 200 VAL A CA 1
ATOM 1417 C C . VAL A 1 222 ? -26.629 -4.355 9.356 1.00 16.11 200 VAL A C 1
ATOM 1418 O O . VAL A 1 222 ? -26.100 -4.465 8.244 1.00 15.84 200 VAL A O 1
ATOM 1422 N N . HIS A 1 223 ? -26.507 -5.282 10.317 1.00 15.24 201 HIS A N 1
ATOM 1423 C CA . HIS A 1 223 ? -25.665 -6.479 10.192 1.00 14.22 201 HIS A CA 1
ATOM 1424 C C . HIS A 1 223 ? -26.498 -7.687 10.495 1.00 15.53 201 HIS A C 1
ATOM 1425 O O . HIS A 1 223 ? -27.123 -7.757 11.561 1.00 15.45 201 HIS A O 1
ATOM 1432 N N . ARG A 1 224 ? -26.576 -8.608 9.524 1.00 14.12 202 ARG A N 1
ATOM 1433 C CA . ARG A 1 224 ? -27.456 -9.779 9.660 1.00 13.98 202 ARG A CA 1
ATOM 1434 C C . ARG A 1 224 ? -26.717 -11.109 9.720 1.00 14.67 202 ARG A C 1
ATOM 1435 O O . ARG A 1 224 ? -26.631 -11.833 8.697 1.00 14.59 202 ARG A O 1
ATOM 1443 N N . PRO A 1 225 ? -26.210 -11.468 10.901 1.00 13.33 203 PRO A N 1
ATOM 1444 C CA . PRO A 1 225 ? -25.549 -12.769 11.009 1.00 12.89 203 PRO A CA 1
ATOM 1445 C C . PRO A 1 225 ? -26.555 -13.919 11.007 1.00 14.71 203 PRO A C 1
ATOM 1446 O O . PRO A 1 225 ? -27.749 -13.726 11.284 1.00 14.86 203 PRO A O 1
ATOM 1450 N N . GLY A 1 226 ? -26.025 -15.115 10.761 1.00 13.41 204 GLY A N 1
ATOM 1451 C CA . GLY A 1 226 ? -26.713 -16.378 11.014 1.00 13.36 204 GLY A CA 1
ATOM 1452 C C . GLY A 1 226 ? -26.367 -16.817 12.438 1.00 15.65 204 GLY A C 1
ATOM 1453 O O . GLY A 1 226 ? -26.047 -15.991 13.307 1.00 15.47 204 GLY A O 1
ATOM 1454 N N . ASN A 1 227 ? -26.370 -18.128 12.686 1.00 13.57 205 ASN A N 1
ATOM 1455 C CA . ASN A 1 227 ? -26.072 -18.626 14.041 1.00 12.65 205 ASN A CA 1
ATOM 1456 C C . ASN A 1 227 ? -24.646 -18.246 14.405 1.00 14.34 205 ASN A C 1
ATOM 1457 O O . ASN A 1 227 ? -23.748 -18.487 13.599 1.00 13.56 205 ASN A O 1
ATOM 1462 N N . ILE A 1 228 ? -24.447 -17.648 15.585 1.00 13.24 206 ILE A N 1
ATOM 1463 C CA . ILE A 1 228 ? -23.128 -17.115 15.926 1.00 12.44 206 ILE A CA 1
ATOM 1464 C C . ILE A 1 228 ? -22.281 -18.124 16.665 1.00 14.71 206 ILE A C 1
ATOM 1465 O O . ILE A 1 228 ? -22.758 -18.761 17.632 1.00 14.62 206 ILE A O 1
ATOM 1470 N N . PHE A 1 229 ? -21.009 -18.231 16.236 1.00 13.71 207 PHE A N 1
ATOM 1471 C CA . PHE A 1 229 ? -20.021 -19.005 17.002 1.00 13.46 207 PHE A CA 1
ATOM 1472 C C . PHE A 1 229 ? -19.152 -18.002 17.720 1.00 15.26 207 PHE A C 1
ATOM 1473 O O . PHE A 1 229 ? -18.540 -17.122 17.077 1.00 14.22 207 PHE A O 1
ATOM 1481 N N . GLY A 1 230 ? -19.180 -18.039 19.047 1.00 13.85 208 GLY A N 1
ATOM 1482 C CA . GLY A 1 230 ? -18.443 -17.037 19.811 1.00 14.45 208 GLY A CA 1
ATOM 1483 C C . GLY A 1 230 ? -18.346 -17.458 21.252 1.00 16.29 208 GLY A C 1
ATOM 1484 O O . GLY A 1 230 ? -18.547 -18.631 21.567 1.00 15.91 208 GLY A O 1
ATOM 1485 N N . PHE A 1 231 ? -17.966 -16.498 22.087 1.00 14.98 209 PHE A N 1
ATOM 1486 C CA . PHE A 1 231 ? -17.818 -16.703 23.511 1.00 14.66 209 PHE A CA 1
ATOM 1487 C C . PHE A 1 231 ? -18.630 -15.689 24.275 1.00 16.80 209 PHE A C 1
ATOM 1488 O O . PHE A 1 231 ? -18.529 -14.476 24.025 1.00 16.32 209 PHE A O 1
ATOM 1496 N N . SER A 1 232 ? -19.449 -16.210 25.205 1.00 14.25 210 SER A N 1
ATOM 1497 C CA . SER A 1 232 ? -20.211 -15.408 26.173 1.00 15.01 210 SER A CA 1
ATOM 1498 C C . SER A 1 232 ? -21.104 -16.280 27.032 1.00 17.49 210 SER A C 1
ATOM 1499 O O . SER A 1 232 ? -22.192 -16.646 26.612 1.00 16.40 210 SER A O 1
ATOM 1502 N N . PRO A 1 233 ? -20.646 -16.567 28.254 1.00 16.85 211 PRO A N 1
ATOM 1503 C CA . PRO A 1 233 ? -21.466 -17.341 29.200 1.00 16.96 211 PRO A CA 1
ATOM 1504 C C . PRO A 1 233 ? -22.767 -16.622 29.633 1.00 19.85 211 PRO A C 1
ATOM 1505 O O . PRO A 1 233 ? -23.548 -17.220 30.387 1.00 20.79 211 PRO A O 1
ATOM 1509 N N . TYR A 1 234 ? -22.994 -15.350 29.202 1.00 17.68 212 TYR A N 1
ATOM 1510 C CA . TYR A 1 234 ? -24.233 -14.612 29.511 1.00 16.86 212 TYR A CA 1
ATOM 1511 C C . TYR A 1 234 ? -25.155 -14.459 28.287 1.00 19.01 212 TYR A C 1
ATOM 1512 O O . TYR A 1 234 ? -26.238 -13.899 28.430 1.00 18.70 212 TYR A O 1
ATOM 1521 N N . SER A 1 235 ? -24.755 -14.954 27.122 1.00 17.05 213 SER A N 1
ATOM 1522 C CA . SER A 1 235 ? -25.525 -14.779 25.903 1.00 16.83 213 SER A CA 1
ATOM 1523 C C . SER A 1 235 ? -26.838 -15.560 25.942 1.00 18.15 213 SER A C 1
ATOM 1524 O O . SER A 1 235 ? -26.859 -16.700 26.415 1.00 19.23 213 SER A O 1
ATOM 1527 N N . MET A 1 236 ? -27.897 -14.970 25.378 1.00 16.11 214 MET A N 1
ATOM 1528 C CA . MET A 1 236 ? -29.185 -15.667 25.283 1.00 16.49 214 MET A CA 1
ATOM 1529 C C . MET A 1 236 ? -29.237 -16.664 24.116 1.00 17.91 214 MET A C 1
ATOM 1530 O O . MET A 1 236 ? -30.179 -17.477 24.066 1.00 19.14 214 MET A O 1
ATOM 1535 N N . MET A 1 237 ? -28.241 -16.621 23.182 1.00 15.83 215 MET A N 1
ATOM 1536 C CA A MET A 1 237 ? -28.218 -17.446 21.973 0.71 15.01 215 MET A CA 1
ATOM 1537 C CA B MET A 1 237 ? -28.212 -17.510 22.029 0.29 14.71 215 MET A CA 1
ATOM 1538 C C . MET A 1 237 ? -26.764 -17.850 21.731 1.00 16.38 215 MET A C 1
ATOM 1539 O O . MET A 1 237 ? -26.078 -17.197 20.950 1.00 17.67 215 MET A O 1
ATOM 1548 N N . ASN A 1 238 ? -26.292 -18.875 22.419 1.00 15.82 216 ASN A N 1
ATOM 1549 C CA . ASN A 1 238 ? -24.897 -19.272 22.297 1.00 14.43 216 ASN A CA 1
ATOM 1550 C C . ASN A 1 238 ? -24.784 -20.744 21.998 1.00 15.84 216 ASN A C 1
ATOM 1551 O O . ASN A 1 238 ? -24.785 -21.602 22.902 1.00 15.90 216 ASN A O 1
ATOM 1556 N N . LEU A 1 239 ? -24.760 -21.053 20.711 1.00 14.17 217 LEU A N 1
ATOM 1557 C CA . LEU A 1 239 ? -24.768 -22.448 20.285 1.00 14.50 217 LEU A CA 1
ATOM 1558 C C . LEU A 1 239 ? -23.513 -23.189 20.734 1.00 17.10 217 LEU A C 1
ATOM 1559 O O . LEU A 1 239 ? -23.617 -24.300 21.280 1.00 16.55 217 LEU A O 1
ATOM 1564 N N . VAL A 1 240 ? -22.331 -22.601 20.501 1.00 14.24 218 VAL A N 1
ATOM 1565 C CA . VAL A 1 240 ? -21.105 -23.293 20.904 1.00 13.78 218 VAL A CA 1
ATOM 1566 C C . VAL A 1 240 ? -21.021 -23.518 22.401 1.00 15.24 218 VAL A C 1
ATOM 1567 O O . VAL A 1 240 ? -20.760 -24.641 22.821 1.00 15.85 218 VAL A O 1
ATOM 1571 N N . GLY A 1 241 ? -21.321 -22.487 23.198 1.00 14.51 219 GLY A N 1
ATOM 1572 C CA . GLY A 1 241 ? -21.259 -22.635 24.645 1.00 14.79 219 GLY A CA 1
ATOM 1573 C C . GLY A 1 241 ? -22.198 -23.736 25.141 1.00 16.34 219 GLY A C 1
ATOM 1574 O O . GLY A 1 241 ? -21.821 -24.559 25.988 1.00 16.90 219 GLY A O 1
ATOM 1575 N N . THR A 1 242 ? -23.414 -23.796 24.562 1.00 15.57 220 THR A N 1
ATOM 1576 C CA . THR A 1 242 ? -24.414 -24.789 24.963 1.00 15.84 220 THR A CA 1
ATOM 1577 C C . THR A 1 242 ? -23.986 -26.196 24.575 1.00 16.83 220 THR A C 1
ATOM 1578 O O . THR A 1 242 ? -24.100 -27.116 25.393 1.00 16.95 220 THR A O 1
ATOM 1582 N N . LEU A 1 243 ? -23.448 -26.359 23.339 1.00 15.48 221 LEU A N 1
ATOM 1583 C CA . LEU A 1 243 ? -23.002 -27.681 22.910 1.00 16.59 221 LEU A CA 1
ATOM 1584 C C . LEU A 1 243 ? -21.830 -28.165 23.730 1.00 17.50 221 LEU A C 1
ATOM 1585 O O . LEU A 1 243 ? -21.728 -29.370 23.977 1.00 16.86 221 LEU A O 1
ATOM 1590 N N . CYS A 1 244 ? -20.942 -27.255 24.147 1.00 15.83 222 CYS A N 1
ATOM 1591 C CA . CYS A 1 244 ? -19.809 -27.627 25.027 1.00 15.60 222 CYS A CA 1
ATOM 1592 C C . CYS A 1 244 ? -20.328 -28.187 26.354 1.00 17.49 222 CYS A C 1
ATOM 1593 O O . CYS A 1 244 ? -19.786 -29.161 26.858 1.00 17.29 222 CYS A O 1
ATOM 1596 N N . VAL A 1 245 ? -21.359 -27.538 26.939 1.00 15.47 223 VAL A N 1
ATOM 1597 C CA . VAL A 1 245 ? -21.901 -28.004 28.221 1.00 15.80 223 VAL A CA 1
ATOM 1598 C C . VAL A 1 245 ? -22.538 -29.388 28.021 1.00 19.07 223 VAL A C 1
ATOM 1599 O O . VAL A 1 245 ? -22.293 -30.290 28.837 1.00 18.72 223 VAL A O 1
ATOM 1603 N N . TYR A 1 246 ? -23.286 -29.589 26.914 1.00 17.28 224 TYR A N 1
ATOM 1604 C CA . TYR A 1 246 ? -23.856 -30.906 26.637 1.00 17.63 224 TYR A CA 1
ATOM 1605 C C . TYR A 1 246 ? -22.751 -31.961 26.508 1.00 21.09 224 TYR A C 1
ATOM 1606 O O . TYR A 1 246 ? -22.829 -33.015 27.146 1.00 20.94 224 TYR A O 1
ATOM 1615 N N . ALA A 1 247 ? -21.680 -31.642 25.751 1.00 19.34 225 ALA A N 1
ATOM 1616 C CA . ALA A 1 247 ? -20.588 -32.595 25.613 1.00 18.89 225 ALA A CA 1
ATOM 1617 C C . ALA A 1 247 ? -19.925 -32.914 26.968 1.00 21.35 225 ALA A C 1
ATOM 1618 O O . ALA A 1 247 ? -19.605 -34.076 27.221 1.00 21.47 225 ALA A O 1
ATOM 1620 N N . ALA A 1 248 ? -19.750 -31.900 27.840 1.00 18.36 226 ALA A N 1
ATOM 1621 C CA . ALA A 1 248 ? -19.115 -32.105 29.147 1.00 19.75 226 ALA A CA 1
ATOM 1622 C C . ALA A 1 248 ? -19.977 -33.020 30.033 1.00 23.00 226 ALA A C 1
ATOM 1623 O O . ALA A 1 248 ? -19.434 -33.866 30.767 1.00 23.91 226 ALA A O 1
ATOM 1625 N N . ILE A 1 249 ? -21.316 -32.868 29.940 1.00 20.72 227 ILE A N 1
ATOM 1626 C CA . ILE A 1 249 ? -22.250 -33.703 30.708 1.00 20.84 227 ILE A CA 1
ATOM 1627 C C . ILE A 1 249 ? -22.183 -35.145 30.188 1.00 26.96 227 ILE A C 1
ATOM 1628 O O . ILE A 1 249 ? -22.083 -36.061 31.013 1.00 27.29 227 ILE A O 1
ATOM 1633 N N . CYS A 1 250 ? -22.143 -35.349 28.843 1.00 23.00 228 CYS A N 1
ATOM 1634 C CA . CYS A 1 250 ? -22.000 -36.694 28.258 1.00 23.30 228 CYS A CA 1
ATOM 1635 C C . CYS A 1 250 ? -20.707 -37.336 28.741 1.00 26.77 228 CYS A C 1
ATOM 1636 O O . CYS A 1 250 ? -20.727 -38.519 29.088 1.00 27.13 228 CYS A O 1
ATOM 1639 N N . LYS A 1 251 ? -19.591 -36.570 28.756 1.00 23.80 229 LYS A N 1
ATOM 1640 C CA . LYS A 1 251 ? -18.291 -37.089 29.198 1.00 24.71 229 LYS A CA 1
ATOM 1641 C C . LYS A 1 251 ? -18.353 -37.537 30.646 1.00 30.01 229 LYS A C 1
ATOM 1642 O O . LYS A 1 251 ? -17.877 -38.631 30.989 1.00 30.17 229 LYS A O 1
ATOM 1648 N N . HIS A 1 252 ? -18.947 -36.691 31.496 1.00 26.93 230 HIS A N 1
ATOM 1649 C CA . HIS A 1 252 ? -19.083 -36.982 32.923 1.00 28.13 230 HIS A CA 1
ATOM 1650 C C . HIS A 1 252 ? -19.904 -38.257 33.162 1.00 31.51 230 HIS A C 1
ATOM 1651 O O . HIS A 1 252 ? -19.554 -39.087 34.017 1.00 31.09 230 HIS A O 1
ATOM 1658 N N . GLU A 1 253 ? -20.994 -38.411 32.409 1.00 27.92 231 GLU A N 1
ATOM 1659 C CA . GLU A 1 253 ? -21.911 -39.531 32.584 1.00 27.53 231 GLU A CA 1
ATOM 1660 C C . GLU A 1 253 ? -21.505 -40.797 31.815 1.00 33.05 231 GLU A C 1
ATOM 1661 O O . GLU A 1 253 ? -22.183 -41.819 31.940 1.00 34.78 231 GLU A O 1
ATOM 1667 N N . GLY A 1 254 ? -20.432 -40.713 31.028 1.00 30.07 232 GLY A N 1
ATOM 1668 C CA . GLY A 1 254 ? -19.961 -41.814 30.192 1.00 30.58 232 GLY A CA 1
ATOM 1669 C C . GLY A 1 254 ? -20.984 -42.169 29.132 1.00 36.17 232 GLY A C 1
ATOM 1670 O O . GLY A 1 254 ? -21.216 -43.352 28.857 1.00 37.35 232 GLY A O 1
ATOM 1671 N N . LYS A 1 255 ? -21.642 -41.138 28.564 1.00 30.11 233 LYS A N 1
ATOM 1672 C CA . LYS A 1 255 ? -22.694 -41.310 27.560 1.00 28.86 233 LYS A CA 1
ATOM 1673 C C . LYS A 1 255 ? -22.226 -40.865 26.175 1.00 30.57 233 LYS A C 1
ATOM 1674 O O . LYS A 1 255 ? -21.306 -40.051 26.053 1.00 29.46 233 LYS A O 1
ATOM 1680 N N . VAL A 1 256 ? -22.887 -41.397 25.137 1.00 26.66 234 VAL A N 1
ATOM 1681 C CA . VAL A 1 256 ? -22.605 -41.063 23.746 1.00 25.80 234 VAL A CA 1
ATOM 1682 C C . VAL A 1 256 ? -23.081 -39.639 23.477 1.00 26.96 234 VAL A C 1
ATOM 1683 O O . VAL A 1 256 ? -24.119 -39.235 23.995 1.00 25.16 234 VAL A O 1
ATOM 1687 N N . LEU A 1 257 ? -22.322 -38.877 22.666 1.00 22.51 235 LEU A N 1
ATOM 1688 C CA . LEU A 1 257 ? -22.732 -37.529 22.275 1.00 21.50 235 LEU A CA 1
ATOM 1689 C C . LEU A 1 257 ? -23.768 -37.689 21.156 1.00 23.87 235 LEU A C 1
ATOM 1690 O O . LEU A 1 257 ? -23.429 -37.702 19.969 1.00 22.39 235 LEU A O 1
ATOM 1695 N N . ARG A 1 258 ? -25.038 -37.888 21.545 1.00 22.39 236 ARG A N 1
ATOM 1696 C CA . ARG A 1 258 ? -26.113 -38.108 20.564 1.00 22.59 236 ARG A CA 1
ATOM 1697 C C . ARG A 1 258 ? -26.459 -36.798 19.900 1.00 26.17 236 ARG A C 1
ATOM 1698 O O . ARG A 1 258 ? -26.273 -35.748 20.509 1.00 27.40 236 ARG A O 1
ATOM 1706 N N . PHE A 1 259 ? -26.929 -36.836 18.648 1.00 22.36 237 PHE A N 1
ATOM 1707 C CA . PHE A 1 259 ? -27.219 -35.594 17.925 1.00 21.71 237 PHE A CA 1
ATOM 1708 C C . PHE A 1 259 ? -28.662 -35.145 18.178 1.00 25.06 237 PHE A C 1
ATOM 1709 O O . PHE A 1 259 ? -29.597 -35.798 17.714 1.00 25.74 237 PHE A O 1
ATOM 1717 N N . PRO A 1 260 ? -28.850 -33.974 18.823 1.00 23.62 238 PRO A N 1
ATOM 1718 C CA . PRO A 1 260 ? -30.208 -33.506 19.129 1.00 24.07 238 PRO A CA 1
ATOM 1719 C C . PRO A 1 260 ? -30.697 -32.558 18.039 1.00 26.14 238 PRO A C 1
ATOM 1720 O O . PRO A 1 260 ? -30.792 -31.336 18.229 1.00 25.73 238 PRO A O 1
ATOM 1724 N N . GLY A 1 261 ? -30.987 -33.121 16.881 1.00 22.81 239 GLY A N 1
ATOM 1725 C CA . GLY A 1 261 ? -31.459 -32.303 15.774 1.00 21.22 239 GLY A CA 1
ATOM 1726 C C . GLY A 1 261 ? -32.059 -33.115 14.658 1.00 22.80 239 GLY A C 1
ATOM 1727 O O . GLY A 1 261 ? -32.168 -34.336 14.767 1.00 23.94 239 GLY A O 1
ATOM 1728 N N . CYS A 1 262 ? -32.393 -32.433 13.554 1.00 20.33 240 CYS A N 1
ATOM 1729 C CA . CYS A 1 262 ? -33.070 -33.039 12.411 1.00 19.56 240 CYS A CA 1
ATOM 1730 C C . CYS A 1 262 ? -32.114 -33.529 11.335 1.00 20.95 240 CYS A C 1
ATOM 1731 O O . CYS A 1 262 ? -30.925 -33.191 11.369 1.00 19.70 240 CYS A O 1
ATOM 1734 N N . LYS A 1 263 ? -32.641 -34.308 10.353 1.00 19.82 241 LYS A N 1
ATOM 1735 C CA . LYS A 1 263 ? -31.791 -34.841 9.278 1.00 18.88 241 LYS A CA 1
ATOM 1736 C C . LYS A 1 263 ? -31.179 -33.717 8.445 1.00 19.55 241 LYS A C 1
ATOM 1737 O O . LYS A 1 263 ? -30.000 -33.794 8.106 1.00 19.56 241 LYS A O 1
ATOM 1743 N N . ALA A 1 264 ? -31.966 -32.672 8.113 1.00 18.74 242 ALA A N 1
ATOM 1744 C CA . ALA A 1 264 ? -31.455 -31.563 7.292 1.00 18.88 242 ALA A CA 1
ATOM 1745 C C . ALA A 1 264 ? -30.316 -30.831 7.993 1.00 20.09 242 ALA A C 1
ATOM 1746 O O . ALA A 1 264 ? -29.383 -30.372 7.323 1.00 19.20 242 ALA A O 1
ATOM 1748 N N . ALA A 1 265 ? -30.369 -30.741 9.330 1.00 17.59 243 ALA A N 1
ATOM 1749 C CA . ALA A 1 265 ? -29.276 -30.093 10.080 1.00 16.83 243 ALA A CA 1
ATOM 1750 C C . ALA A 1 265 ? -28.067 -31.006 10.134 1.00 18.12 243 ALA A C 1
ATOM 1751 O O . ALA A 1 265 ? -26.948 -30.527 10.158 1.00 17.14 243 ALA A O 1
ATOM 1753 N N . TRP A 1 266 ? -28.278 -32.324 10.116 1.00 17.20 244 TRP A N 1
ATOM 1754 C CA . TRP A 1 266 ? -27.163 -33.258 10.132 1.00 17.72 244 TRP A CA 1
ATOM 1755 C C . TRP A 1 266 ? -26.415 -33.321 8.796 1.00 19.85 244 TRP A C 1
ATOM 1756 O O . TRP A 1 266 ? -25.185 -33.155 8.789 1.00 19.91 244 TRP A O 1
ATOM 1767 N N . ASP A 1 267 ? -27.143 -33.591 7.693 1.00 18.46 245 ASP A N 1
ATOM 1768 C CA A ASP A 1 267 ? -26.686 -33.938 6.354 0.43 17.57 245 ASP A CA 1
ATOM 1769 C CA B ASP A 1 267 ? -26.376 -33.764 6.475 0.57 19.01 245 ASP A CA 1
ATOM 1770 C C . ASP A 1 267 ? -26.773 -32.836 5.325 1.00 20.90 245 ASP A C 1
ATOM 1771 O O . ASP A 1 267 ? -26.226 -32.996 4.237 1.00 20.99 245 ASP A O 1
ATOM 1780 N N . GLY A 1 268 ? -27.574 -31.806 5.604 1.00 17.07 246 GLY A N 1
ATOM 1781 C CA . GLY A 1 268 ? -27.713 -30.730 4.629 1.00 16.64 246 GLY A CA 1
ATOM 1782 C C . GLY A 1 268 ? -26.578 -29.736 4.890 1.00 17.49 246 GLY A C 1
ATOM 1783 O O . GLY A 1 268 ? -25.797 -29.896 5.846 1.00 16.49 246 GLY A O 1
ATOM 1784 N N . TYR A 1 269 ? -26.445 -28.711 4.035 1.00 15.22 247 TYR A N 1
ATOM 1785 C CA . TYR A 1 269 ? -25.418 -27.712 4.306 1.00 14.40 247 TYR A CA 1
ATOM 1786 C C . TYR A 1 269 ? -25.871 -26.748 5.382 1.00 16.24 247 TYR A C 1
ATOM 1787 O O . TYR A 1 269 ? -27.077 -26.456 5.521 1.00 15.90 247 TYR A O 1
ATOM 1796 N N . SER A 1 270 ? -24.898 -26.259 6.146 1.00 14.40 248 SER A N 1
ATOM 1797 C CA . SER A 1 270 ? -25.121 -25.204 7.131 1.00 13.84 248 SER A CA 1
ATOM 1798 C C . SER A 1 270 ? -24.040 -24.142 6.951 1.00 15.25 248 SER A C 1
ATOM 1799 O O . SER A 1 270 ? -22.9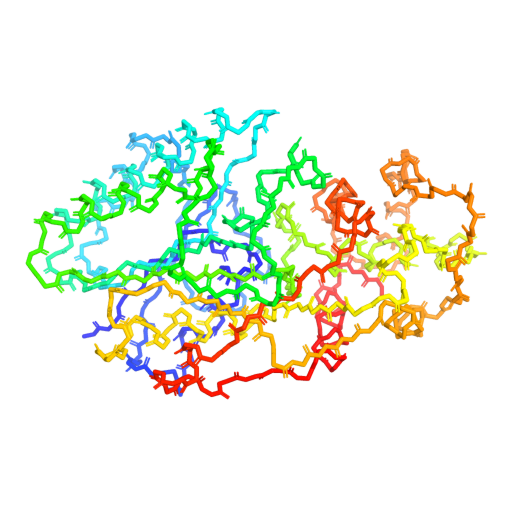92 -24.375 6.313 1.00 14.20 248 SER A O 1
ATOM 1802 N N . ASP A 1 271 ? -24.250 -22.998 7.598 1.00 14.68 249 ASP A N 1
ATOM 1803 C CA . ASP A 1 271 ? -23.204 -21.993 7.703 1.00 14.53 249 ASP A CA 1
ATOM 1804 C C . ASP A 1 271 ? -23.316 -21.392 9.112 1.00 15.79 249 ASP A C 1
ATOM 1805 O O . ASP A 1 271 ? -24.158 -21.790 9.941 1.00 16.43 249 ASP A O 1
ATOM 1810 N N . CYS A 1 272 ? -22.436 -20.440 9.396 1.00 13.67 250 CYS A N 1
ATOM 1811 C CA . CYS A 1 272 ? -22.477 -19.780 10.688 1.00 13.25 250 CYS A CA 1
ATOM 1812 C C . CYS A 1 272 ? -21.726 -18.458 10.558 1.00 13.71 250 CYS A C 1
ATOM 1813 O O . CYS A 1 272 ? -21.094 -18.178 9.519 1.00 13.60 250 CYS A O 1
ATOM 1816 N N . SER A 1 273 ? -21.754 -17.678 11.637 1.00 12.27 251 SER A N 1
ATOM 1817 C CA . SER A 1 273 ? -21.152 -16.344 11.684 1.00 12.42 251 SER A CA 1
ATOM 1818 C C . SER A 1 273 ? -20.233 -16.242 12.885 1.00 13.21 251 SER A C 1
ATOM 1819 O O . SER A 1 273 ? -20.699 -16.266 14.030 1.00 13.49 251 SER A O 1
ATOM 1822 N N . ASP A 1 274 ? -18.913 -16.129 12.647 1.00 13.08 252 ASP A N 1
ATOM 1823 C CA . ASP A 1 274 ? -17.932 -16.033 13.736 1.00 12.66 252 ASP A CA 1
ATOM 1824 C C . ASP A 1 274 ? -18.059 -14.685 14.429 1.00 13.63 252 ASP A C 1
ATOM 1825 O O . ASP A 1 274 ? -18.127 -13.656 13.745 1.00 14.15 252 ASP A O 1
ATOM 1830 N N . ALA A 1 275 ? -18.073 -14.661 15.785 1.00 12.65 253 ALA A N 1
ATOM 1831 C CA . ALA A 1 275 ? -18.321 -13.417 16.488 1.00 12.95 253 ALA A CA 1
ATOM 1832 C C . ALA A 1 275 ? -17.246 -12.371 16.264 1.00 14.38 253 ALA A C 1
ATOM 1833 O O . ALA A 1 275 ? -17.568 -11.181 16.252 1.00 14.45 253 ALA A O 1
ATOM 1835 N N . ASP A 1 276 ? -15.978 -12.791 16.085 1.00 13.78 254 ASP A N 1
ATOM 1836 C CA . ASP A 1 276 ? -14.933 -11.786 15.815 1.00 13.69 254 ASP A CA 1
ATOM 1837 C C . ASP A 1 276 ? -15.109 -11.226 14.406 1.00 14.64 254 ASP A C 1
ATOM 1838 O O . ASP A 1 276 ? -14.937 -10.016 14.193 1.00 15.79 254 ASP A O 1
ATOM 1843 N N . LEU A 1 277 ? -15.486 -12.091 13.439 1.00 13.28 255 LEU A N 1
ATOM 1844 C CA . LEU A 1 277 ? -15.745 -11.586 12.079 1.00 13.38 255 LEU A CA 1
ATOM 1845 C C . LEU A 1 277 ? -16.926 -10.622 12.098 1.00 14.54 255 LEU A C 1
ATOM 1846 O O . LEU A 1 277 ? -16.881 -9.567 11.434 1.00 14.30 255 LEU A O 1
ATOM 1851 N N . ILE A 1 278 ? -17.984 -10.931 12.901 1.00 13.70 256 ILE A N 1
ATOM 1852 C CA . ILE A 1 278 ? -19.082 -9.971 12.985 1.00 12.91 256 ILE A CA 1
ATOM 1853 C C . ILE A 1 278 ? -18.608 -8.635 13.574 1.00 15.37 256 ILE A C 1
ATOM 1854 O O . ILE A 1 278 ? -19.026 -7.573 13.093 1.00 15.08 256 ILE A O 1
ATOM 1859 N N . ALA A 1 279 ? -17.770 -8.691 14.626 1.00 13.86 257 ALA A N 1
ATOM 1860 C CA . ALA A 1 279 ? -17.257 -7.457 15.229 1.00 15.12 257 ALA A CA 1
ATOM 1861 C C . ALA A 1 279 ? -16.464 -6.660 14.160 1.00 17.49 257 ALA A C 1
ATOM 1862 O O . ALA A 1 279 ? -16.628 -5.437 14.049 1.00 16.53 257 ALA A O 1
ATOM 1864 N N . GLU A 1 280 ? -15.631 -7.363 13.363 1.00 15.29 258 GLU A N 1
ATOM 1865 C CA . GLU A 1 280 ? -14.851 -6.700 12.291 1.00 14.72 258 GLU A CA 1
ATOM 1866 C C . GLU A 1 280 ? -15.800 -6.057 11.261 1.00 17.87 258 GLU A C 1
ATOM 1867 O O . GLU A 1 280 ? -15.507 -4.980 10.728 1.00 17.39 258 GLU A O 1
ATOM 1873 N N . HIS A 1 281 ? -16.930 -6.711 10.992 1.00 14.65 259 HIS A N 1
ATOM 1874 C CA . HIS A 1 281 ? -17.917 -6.249 10.012 1.00 14.14 259 HIS A CA 1
ATOM 1875 C C . HIS A 1 281 ? -18.636 -4.995 10.524 1.00 16.34 259 HIS A C 1
ATOM 1876 O O . HIS A 1 281 ? -18.872 -4.050 9.767 1.00 16.80 259 HIS A O 1
ATOM 1883 N N . HIS A 1 282 ? -18.952 -4.966 11.828 1.00 14.51 260 HIS A N 1
ATOM 1884 C CA . HIS A 1 282 ? -19.516 -3.750 12.451 1.00 14.81 260 HIS A CA 1
ATOM 1885 C C . HIS A 1 282 ? -18.518 -2.600 12.307 1.00 18.06 260 HIS A C 1
ATOM 1886 O O . HIS A 1 282 ? -18.902 -1.510 11.878 1.00 18.07 260 HIS A O 1
ATOM 1893 N N . ILE A 1 283 ? -17.228 -2.847 12.633 1.00 16.80 261 ILE A N 1
ATOM 1894 C CA . ILE A 1 283 ? -16.225 -1.771 12.586 1.00 17.09 261 ILE A CA 1
ATOM 1895 C C . ILE A 1 283 ? -16.044 -1.265 11.151 1.00 18.91 261 ILE A C 1
ATOM 1896 O O . ILE A 1 283 ? -16.041 -0.055 10.908 1.00 19.67 261 ILE A O 1
ATOM 1901 N N . TRP A 1 284 ? -15.914 -2.214 10.192 1.00 17.40 262 TRP A N 1
ATOM 1902 C CA . TRP A 1 284 ? -15.767 -1.842 8.786 1.00 16.98 262 TRP A CA 1
ATOM 1903 C C . TRP A 1 284 ? -16.931 -0.954 8.335 1.00 19.80 262 TRP A C 1
ATOM 1904 O O . TRP A 1 284 ? -16.701 0.128 7.768 1.00 19.41 262 TRP A O 1
ATOM 1915 N N . ALA A 1 285 ? -18.190 -1.382 8.576 1.00 17.61 263 ALA A N 1
ATOM 1916 C CA . ALA A 1 285 ? -19.311 -0.541 8.120 1.00 19.19 263 ALA A CA 1
ATOM 1917 C C . ALA A 1 285 ? -19.396 0.793 8.832 1.00 22.72 263 ALA A C 1
ATOM 1918 O O . ALA A 1 285 ? -19.884 1.774 8.245 1.00 22.95 263 ALA A O 1
ATOM 1920 N N . ALA A 1 286 ? -18.896 0.857 10.088 1.00 19.44 264 ALA A N 1
ATOM 1921 C CA . ALA A 1 286 ? -18.929 2.102 10.850 1.00 21.42 264 ALA A CA 1
ATOM 1922 C C . ALA A 1 286 ? -17.901 3.112 10.391 1.00 25.29 264 ALA A C 1
ATOM 1923 O O . ALA A 1 286 ? -18.057 4.296 10.723 1.00 24.50 264 ALA A O 1
ATOM 1925 N N . VAL A 1 287 ? -16.813 2.650 9.710 1.00 21.17 265 VAL A N 1
ATOM 1926 C CA . VAL A 1 287 ? -15.739 3.586 9.333 1.00 21.91 265 VAL A CA 1
ATOM 1927 C C . VAL A 1 287 ? -15.596 3.777 7.811 1.00 24.14 265 VAL A C 1
ATOM 1928 O O . VAL A 1 287 ? -15.087 4.828 7.393 1.00 25.60 265 VAL A O 1
ATOM 1932 N N . ASP A 1 288 ? -16.039 2.804 6.993 1.00 20.70 266 ASP A N 1
ATOM 1933 C CA . ASP A 1 288 ? -15.900 2.899 5.544 1.00 20.57 266 ASP A CA 1
ATOM 1934 C C . ASP A 1 288 ? -17.027 3.728 4.951 1.00 22.66 266 ASP A C 1
ATOM 1935 O O . ASP A 1 288 ? -18.188 3.301 4.974 1.00 21.42 266 ASP A O 1
ATOM 1940 N N . PRO A 1 289 ? -16.715 4.880 4.328 1.00 21.52 267 PRO A N 1
ATOM 1941 C CA . PRO A 1 289 ? -17.794 5.709 3.782 1.00 22.88 267 PRO A CA 1
ATOM 1942 C C . PRO A 1 289 ? -18.565 5.045 2.656 1.00 25.61 267 PRO A C 1
ATOM 1943 O O . PRO A 1 289 ? -19.734 5.367 2.467 1.00 25.92 267 PRO A O 1
ATOM 1947 N N . TYR A 1 290 ? -17.946 4.069 1.964 1.00 22.20 268 TYR A N 1
ATOM 1948 C CA . TYR A 1 290 ? -18.621 3.388 0.872 1.00 22.05 268 TYR A CA 1
ATOM 1949 C C . TYR A 1 290 ? -19.602 2.318 1.362 1.00 24.35 268 TYR A C 1
ATOM 1950 O O . TYR A 1 290 ? -20.355 1.768 0.550 1.00 25.79 268 TYR A O 1
ATOM 1959 N N . ALA A 1 291 ? -19.634 2.043 2.691 1.00 21.03 269 ALA A N 1
ATOM 1960 C CA . ALA A 1 291 ? -20.569 1.099 3.293 1.00 20.35 269 ALA A CA 1
ATOM 1961 C C . ALA A 1 291 ? -21.755 1.802 3.948 1.00 21.88 269 ALA A C 1
ATOM 1962 O O . ALA A 1 291 ? -22.646 1.125 4.473 1.00 21.22 269 ALA A O 1
ATOM 1964 N N . LYS A 1 292 ? -21.788 3.155 3.947 1.00 19.62 270 LYS A N 1
ATOM 1965 C CA . LYS A 1 292 ? -22.796 3.887 4.687 1.00 19.38 270 LYS A CA 1
ATOM 1966 C C . LYS A 1 292 ? -24.235 3.585 4.265 1.00 21.62 270 LYS A C 1
ATOM 1967 O O . LYS A 1 292 ? -24.532 3.418 3.068 1.00 20.84 270 LYS A O 1
ATOM 1973 N N . ASN A 1 293 ? -25.130 3.562 5.274 1.00 19.06 271 ASN A N 1
ATOM 1974 C CA . ASN A 1 293 ? -26.577 3.487 5.054 1.00 18.20 271 ASN A CA 1
ATOM 1975 C C . ASN A 1 293 ? -26.985 2.247 4.264 1.00 19.54 271 ASN A C 1
ATOM 1976 O O . ASN A 1 293 ? -27.748 2.329 3.268 1.00 19.87 271 ASN A O 1
ATOM 1981 N N . GLU A 1 294 ? -26.467 1.115 4.710 1.00 17.57 272 GLU A N 1
ATOM 1982 C CA . GLU A 1 294 ? -26.749 -0.160 4.042 1.00 17.16 272 GLU A CA 1
ATOM 1983 C C . GLU A 1 294 ? -26.901 -1.292 5.048 1.00 17.71 272 GLU A C 1
ATOM 1984 O O . GLU A 1 294 ? -26.254 -1.263 6.104 1.00 16.29 272 GLU A O 1
ATOM 1990 N N . ALA A 1 295 ? -27.727 -2.301 4.696 1.00 15.97 273 ALA A N 1
ATOM 1991 C CA . ALA A 1 295 ? -27.827 -3.530 5.461 1.00 15.56 273 ALA A CA 1
ATOM 1992 C C . ALA A 1 295 ? -26.944 -4.564 4.756 1.00 16.35 273 ALA A C 1
ATOM 1993 O O . ALA A 1 295 ? -26.942 -4.665 3.505 1.00 16.14 273 ALA A O 1
ATOM 1995 N N . PHE A 1 296 ? -26.256 -5.363 5.564 1.00 14.85 274 PHE A N 1
ATOM 1996 C CA . PHE A 1 296 ? -25.345 -6.383 5.065 1.00 13.84 274 PHE A CA 1
ATOM 1997 C C . PHE A 1 296 ? -25.468 -7.675 5.852 1.00 15.73 274 PHE A C 1
ATOM 1998 O O . PHE A 1 296 ? -25.424 -7.673 7.091 1.00 15.63 274 PHE A O 1
ATOM 2006 N N . ASN A 1 297 ? -25.495 -8.800 5.136 1.00 14.30 275 ASN A N 1
ATOM 2007 C CA . ASN A 1 297 ? -25.347 -10.095 5.763 1.00 13.22 275 ASN A CA 1
ATOM 2008 C C . ASN A 1 297 ? -23.911 -10.209 6.291 1.00 14.46 275 ASN A C 1
ATOM 2009 O O . ASN A 1 297 ? -23.011 -9.554 5.763 1.00 15.38 275 ASN A O 1
ATOM 2014 N N . VAL A 1 298 ? -23.693 -11.117 7.275 1.00 13.01 276 VAL A N 1
ATOM 2015 C CA . VAL A 1 298 ? -22.333 -11.409 7.723 1.00 12.89 276 VAL A CA 1
ATOM 2016 C C . VAL A 1 298 ? -22.216 -12.846 8.151 1.00 15.15 276 VAL A C 1
ATOM 2017 O O . VAL A 1 298 ? -22.612 -13.200 9.257 1.00 16.23 276 VAL A O 1
ATOM 2021 N N . SER A 1 299 ? -21.726 -13.689 7.250 1.00 13.17 277 SER A N 1
ATOM 2022 C CA . SER A 1 299 ? -21.456 -15.107 7.490 1.00 11.97 277 SER A CA 1
ATOM 2023 C C . SER A 1 299 ? -20.008 -15.389 7.040 1.00 13.62 277 SER A C 1
ATOM 2024 O O . SER A 1 299 ? -19.347 -14.505 6.484 1.00 14.75 277 SER A O 1
ATOM 2027 N N . ASN A 1 300 ? -19.519 -16.594 7.349 1.00 12.29 278 ASN A N 1
ATOM 2028 C CA . ASN A 1 300 ? -18.092 -16.892 7.281 1.00 11.49 278 ASN A CA 1
ATOM 2029 C C . ASN A 1 300 ? -17.474 -17.090 5.918 1.00 13.10 278 ASN A C 1
ATOM 2030 O O . ASN A 1 300 ? -16.232 -17.078 5.853 1.00 13.60 278 ASN A O 1
ATOM 2035 N N . GLY A 1 301 ? -18.261 -17.268 4.847 1.00 13.21 279 GLY A N 1
ATOM 2036 C CA . GLY A 1 301 ? -17.691 -17.469 3.514 1.00 12.99 279 GLY A CA 1
ATOM 2037 C C . GLY A 1 301 ? -17.472 -18.926 3.153 1.00 13.65 279 GLY A C 1
ATOM 2038 O O . GLY A 1 301 ? -16.894 -19.207 2.094 1.00 15.32 279 GLY A O 1
ATOM 2039 N N . ASP A 1 302 ? -17.945 -19.851 4.000 1.00 13.50 280 ASP A N 1
ATOM 2040 C CA . ASP A 1 302 ? -17.878 -21.279 3.703 1.00 12.47 280 ASP A CA 1
ATOM 2041 C C . ASP A 1 302 ? -19.144 -21.945 4.187 1.00 14.50 280 ASP A C 1
ATOM 2042 O O . ASP A 1 302 ? -20.008 -21.297 4.797 1.00 14.10 280 ASP A O 1
ATOM 2047 N N . VAL A 1 303 ? -19.238 -23.264 3.937 1.00 13.36 281 VAL A N 1
ATOM 2048 C CA . VAL A 1 303 ? -20.350 -24.048 4.437 1.00 13.57 281 VAL A CA 1
ATOM 2049 C C . VAL A 1 303 ? -19.791 -25.263 5.135 1.00 15.14 281 VAL A C 1
ATOM 2050 O O . VAL A 1 303 ? -18.603 -25.594 4.965 1.00 14.53 281 VAL A O 1
ATOM 2054 N N . PHE A 1 304 ? -20.622 -25.924 5.926 1.00 13.10 282 PHE A N 1
ATOM 2055 C CA . PHE A 1 304 ? -20.188 -27.160 6.588 1.00 13.44 282 PHE A CA 1
ATOM 2056 C C . PHE A 1 304 ? -21.394 -28.061 6.806 1.00 14.86 282 PHE A C 1
ATOM 2057 O O . PHE A 1 304 ? -22.537 -27.687 6.492 1.00 15.35 282 PHE A O 1
ATOM 2065 N N . LYS A 1 305 ? -21.136 -29.256 7.365 1.00 14.38 283 LYS A N 1
ATOM 2066 C CA . LYS A 1 305 ? -22.206 -30.146 7.775 1.00 14.87 283 LYS A CA 1
ATOM 2067 C C . LYS A 1 305 ? -22.040 -30.475 9.248 1.00 15.82 283 LYS A C 1
ATOM 2068 O O . LYS A 1 305 ? -20.929 -30.778 9.679 1.00 15.95 283 LYS A O 1
ATOM 2074 N N . TRP A 1 306 ? -23.163 -30.498 10.011 1.00 15.61 284 TRP A N 1
ATOM 2075 C CA . TRP A 1 306 ? -23.068 -30.903 11.426 1.00 15.16 284 TRP A CA 1
ATOM 2076 C C . TRP A 1 306 ? -22.578 -32.338 11.542 1.00 16.67 284 TRP A C 1
ATOM 2077 O O . TRP A 1 306 ? -21.920 -32.653 12.514 1.00 17.44 284 TRP A O 1
ATOM 2088 N N . LYS A 1 307 ? -22.819 -33.181 10.536 1.00 16.58 285 LYS A N 1
ATOM 2089 C CA . LYS A 1 307 ? -22.326 -34.580 10.558 1.00 18.07 285 LYS A CA 1
ATOM 2090 C C . LYS A 1 307 ? -20.796 -34.555 10.753 1.00 19.97 285 LYS A C 1
ATOM 2091 O O . LYS A 1 307 ? -20.244 -35.387 11.485 1.00 21.99 285 LYS A O 1
ATOM 2097 N N . HIS A 1 308 ? -20.104 -33.559 10.143 1.00 16.28 286 HIS A N 1
ATOM 2098 C CA . HIS A 1 308 ? -18.645 -33.440 10.283 1.00 16.71 286 HIS A CA 1
ATOM 2099 C C . HIS A 1 308 ? -18.290 -32.733 11.620 1.00 18.52 286 HIS A C 1
ATOM 2100 O O . HIS A 1 308 ? -17.391 -33.163 12.349 1.00 18.51 286 HIS A O 1
ATOM 2107 N N . PHE A 1 309 ? -18.940 -31.604 11.898 1.00 16.44 287 PHE A N 1
ATOM 2108 C CA . PHE A 1 309 ? -18.586 -30.870 13.128 1.00 15.40 287 PHE A CA 1
ATOM 2109 C C . PHE A 1 309 ? -18.892 -31.645 14.397 1.00 19.08 287 PHE A C 1
ATOM 2110 O O . PHE A 1 309 ? -18.240 -31.421 15.416 1.00 18.59 287 PHE A O 1
ATOM 2118 N N . TRP A 1 310 ? -19.856 -32.602 14.338 1.00 17.17 288 TRP A N 1
ATOM 2119 C CA . TRP A 1 310 ? -20.146 -33.421 15.515 1.00 17.71 288 TRP A CA 1
ATOM 2120 C C . TRP A 1 310 ? -18.910 -34.211 15.951 1.00 20.49 288 TRP A C 1
ATOM 2121 O O . TRP A 1 310 ? -18.638 -34.317 17.159 1.00 19.81 288 TRP A O 1
ATOM 2132 N N . LYS A 1 311 ? -18.117 -34.718 14.960 1.00 18.30 289 LYS A N 1
ATOM 2133 C CA . LYS A 1 311 ? -16.884 -35.462 15.217 1.00 18.67 289 LYS A CA 1
ATOM 2134 C C . LYS A 1 311 ? -15.866 -34.546 15.901 1.00 20.85 289 LYS A C 1
ATOM 2135 O O . LYS A 1 311 ? -15.140 -34.983 16.815 1.00 20.68 289 LYS A O 1
ATOM 2141 N N . VAL A 1 312 ? -15.841 -33.273 15.473 1.00 18.06 290 VAL A N 1
ATOM 2142 C CA . VAL A 1 312 ? -14.926 -32.274 16.055 1.00 17.66 290 VAL A CA 1
ATOM 2143 C C . VAL A 1 312 ? -15.281 -31.993 17.513 1.00 20.87 290 VAL A C 1
ATOM 2144 O O . VAL A 1 312 ? -14.406 -31.973 18.392 1.00 20.87 290 VAL A O 1
ATOM 2148 N N . LEU A 1 313 ? -16.577 -31.791 17.773 1.00 17.81 291 LEU A N 1
ATOM 2149 C CA . LEU A 1 313 ? -17.065 -31.515 19.120 1.00 17.50 291 LEU A CA 1
ATOM 2150 C C . LEU A 1 313 ? -16.748 -32.691 20.030 1.00 20.76 291 LEU A C 1
ATOM 2151 O O . LEU A 1 313 ? -16.242 -32.496 21.139 1.00 20.41 291 LEU A O 1
ATOM 2156 N N . ALA A 1 314 ? -17.034 -33.914 19.564 1.00 18.69 292 ALA A N 1
ATOM 2157 C CA . ALA A 1 314 ? -16.797 -35.101 20.369 1.00 18.41 292 ALA A CA 1
ATOM 2158 C C . ALA A 1 314 ? -15.298 -35.242 20.675 1.00 20.36 292 ALA A C 1
ATOM 2159 O O . ALA A 1 314 ? -14.938 -35.559 21.821 1.00 20.81 292 ALA A O 1
ATOM 2161 N N . GLU A 1 315 ? -14.437 -35.027 19.660 1.00 19.30 293 GLU A N 1
ATOM 2162 C CA . GLU A 1 315 ? -12.977 -35.158 19.873 1.00 18.23 293 GLU A CA 1
ATOM 2163 C C . GLU A 1 3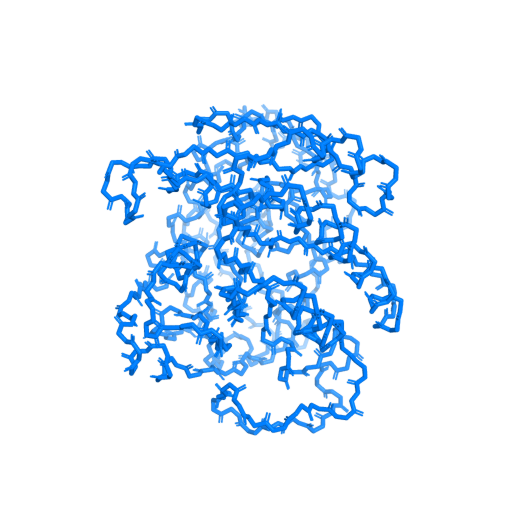15 ? -12.491 -34.140 20.950 1.00 20.03 293 GLU A C 1
ATOM 2164 O O . GLU A 1 315 ? -11.601 -34.451 21.763 1.00 20.92 293 GLU A O 1
ATOM 2170 N N . GLN A 1 316 ? -13.037 -32.911 20.919 1.00 17.87 294 GLN A N 1
ATOM 2171 C CA . GLN A 1 316 ? -12.610 -31.870 21.872 1.00 17.69 294 GLN A CA 1
ATOM 2172 C C . GLN A 1 316 ? -12.974 -32.172 23.318 1.00 20.29 294 GLN A C 1
ATOM 2173 O O . GLN A 1 316 ? -12.334 -31.626 24.230 1.00 19.69 294 GLN A O 1
ATOM 2179 N N . PHE A 1 317 ? -13.962 -33.073 23.550 1.00 18.90 295 PHE A N 1
ATOM 2180 C CA . PHE A 1 317 ? -14.351 -33.446 24.899 1.00 18.24 295 PHE A CA 1
ATOM 2181 C C . PHE A 1 317 ? -14.034 -34.940 25.227 1.00 23.67 295 PHE A C 1
ATOM 2182 O O . PHE A 1 317 ? -14.334 -35.389 26.331 1.00 23.54 295 PHE A O 1
ATOM 2190 N N . GLY A 1 318 ? -13.390 -35.666 24.305 1.00 20.70 296 GLY A N 1
ATOM 2191 C CA . GLY A 1 318 ? -13.011 -37.066 24.560 1.00 22.03 296 GLY A CA 1
ATOM 2192 C C . GLY A 1 318 ? -14.209 -37.976 24.737 1.00 25.82 296 GLY A C 1
ATOM 2193 O O . GLY A 1 318 ? -14.162 -38.940 25.519 1.00 25.25 296 GLY A O 1
ATOM 2194 N N . VAL A 1 319 ? -15.293 -37.685 23.997 1.00 22.53 297 VAL A N 1
ATOM 2195 C CA . VAL A 1 319 ? -16.536 -38.466 24.121 1.00 23.89 297 VAL A CA 1
ATOM 2196 C C . VAL A 1 319 ? -16.786 -39.254 22.865 1.00 28.01 297 VAL A C 1
ATOM 2197 O O . VAL A 1 319 ? -16.399 -38.818 21.790 1.00 25.15 297 VAL A O 1
ATOM 2201 N N . GLU A 1 320 ? -17.496 -40.389 22.981 1.00 27.44 298 GLU A N 1
ATOM 2202 C CA . GLU A 1 320 ? -17.850 -41.158 21.792 1.00 27.30 298 GLU A CA 1
ATOM 2203 C C . GLU A 1 320 ? -18.860 -40.344 20.975 1.00 28.59 298 GLU A C 1
ATOM 2204 O O . GLU A 1 320 ? -19.824 -39.793 21.518 1.00 27.77 298 GLU A O 1
ATOM 2210 N N . CYS A 1 321 ? -18.597 -40.229 19.671 1.00 26.34 299 CYS A N 1
ATOM 2211 C CA . CYS A 1 321 ? -19.436 -39.457 18.780 1.00 25.41 299 CYS A CA 1
ATOM 2212 C C . CYS A 1 321 ? -20.651 -40.281 18.335 1.00 29.33 299 CYS A C 1
ATOM 2213 O O . CYS A 1 321 ? -20.500 -41.371 17.789 1.00 28.69 299 CYS A O 1
ATOM 2216 N N . GLY A 1 322 ? -21.831 -39.747 18.578 1.00 25.90 300 GLY A N 1
ATOM 2217 C CA . GLY A 1 322 ? -23.063 -40.350 18.105 1.00 26.79 300 GLY A CA 1
ATOM 2218 C C . GLY A 1 322 ? -23.395 -39.834 16.723 1.00 31.59 300 GLY A C 1
ATOM 2219 O O . GLY A 1 322 ? -22.596 -39.146 16.084 1.00 30.79 300 GLY A O 1
ATOM 2220 N N . GLU A 1 323 ? -24.549 -40.196 16.234 1.00 30.07 301 GLU A N 1
ATOM 2221 C CA . GLU A 1 323 ? -24.967 -39.748 14.911 1.00 30.33 301 GLU A CA 1
ATOM 2222 C C . GLU A 1 323 ? -26.447 -39.548 14.897 1.00 33.66 301 GLU A C 1
ATOM 2223 O O . GLU A 1 323 ? -27.143 -40.127 15.724 1.00 33.86 301 GLU A O 1
ATOM 2229 N N . TYR A 1 324 ? -26.941 -38.750 13.945 1.00 27.39 302 TYR A N 1
ATOM 2230 C CA . TYR A 1 324 ? -28.371 -38.558 13.757 1.00 26.27 302 TYR A CA 1
ATOM 2231 C C . TYR A 1 324 ? -29.039 -39.943 13.664 1.00 31.95 302 TYR A C 1
ATOM 2232 O O . TYR A 1 324 ? -28.545 -40.832 12.970 1.00 32.60 302 TYR A O 1
ATOM 2241 N N . GLU A 1 325 ? -30.149 -40.107 14.353 1.00 29.49 303 GLU A N 1
ATOM 2242 C CA . GLU A 1 325 ? -30.917 -41.349 14.335 1.00 31.41 303 GLU A CA 1
ATOM 2243 C C . GLU A 1 325 ? -32.328 -41.021 13.939 1.00 34.31 303 GLU A C 1
ATOM 2244 O O . GLU A 1 325 ? -32.997 -40.245 14.623 1.00 33.69 303 GLU A O 1
ATOM 2250 N N . GLU A 1 326 ? -32.777 -41.589 12.814 1.00 33.35 304 GLU A N 1
ATOM 2251 C CA . GLU A 1 326 ? -34.132 -41.391 12.296 1.00 35.02 304 GLU A CA 1
ATOM 2252 C C . GLU A 1 326 ? -35.143 -41.836 13.368 1.00 39.96 304 GLU A C 1
ATOM 2253 O O . GLU A 1 326 ? -34.953 -42.882 13.979 1.00 38.33 304 GLU A O 1
ATOM 2259 N N . GLY A 1 327 ? -36.108 -40.970 13.657 1.00 39.12 305 GLY A N 1
ATOM 2260 C CA . GLY A 1 327 ? -37.176 -41.216 14.620 1.00 40.66 305 GLY A CA 1
ATOM 2261 C C . GLY A 1 327 ? -36.893 -40.929 16.081 1.00 47.70 305 GLY A C 1
ATOM 2262 O O . GLY A 1 327 ? -37.802 -41.058 16.908 1.00 48.21 305 GLY A O 1
ATOM 2263 N N . GLU A 1 328 ? -35.649 -40.556 16.437 1.00 44.35 306 GLU A N 1
ATOM 2264 C CA . GLU A 1 328 ? -35.342 -40.282 17.843 1.00 44.50 306 GLU A CA 1
ATOM 2265 C C . GLU A 1 328 ? -35.876 -38.932 18.325 1.00 47.38 306 GLU A C 1
ATOM 2266 O O . GLU A 1 328 ? -36.251 -38.827 19.497 1.00 46.81 306 GLU A O 1
ATOM 2272 N N . ASN A 1 329 ? -35.919 -37.915 17.427 1.00 43.16 307 ASN A N 1
ATOM 2273 C CA . ASN A 1 329 ? -36.406 -36.548 17.688 1.00 42.31 307 ASN A CA 1
ATOM 2274 C C . ASN A 1 329 ? -35.907 -36.008 19.042 1.00 42.88 307 ASN A C 1
ATOM 2275 O O . ASN A 1 329 ? -36.672 -35.542 19.887 1.00 41.63 307 ASN A O 1
ATOM 2280 N N . LEU A 1 330 ? -34.596 -36.124 19.242 1.00 37.09 308 LEU A N 1
ATOM 2281 C CA . LEU A 1 330 ? -33.937 -35.750 20.475 1.00 36.43 308 LEU A CA 1
ATOM 2282 C C . LEU A 1 330 ? -33.917 -34.248 20.703 1.00 35.35 308 LEU A C 1
ATOM 2283 O O . LEU A 1 330 ? -33.501 -33.504 19.815 1.00 32.91 308 LEU A O 1
ATOM 2288 N N . LYS A 1 331 ? -34.325 -33.816 21.917 1.00 29.66 309 LYS A N 1
ATOM 2289 C CA . LYS A 1 331 ? -34.336 -32.405 22.325 1.00 27.84 309 LYS A CA 1
ATOM 2290 C C . LYS A 1 331 ? -33.473 -32.228 23.561 1.00 28.83 309 LYS A C 1
ATOM 2291 O O . LYS A 1 331 ? -33.690 -32.930 24.548 1.00 27.85 309 LYS A O 1
ATOM 2297 N N . LEU A 1 332 ? -32.536 -31.255 23.549 1.00 24.05 310 LEU A N 1
ATOM 2298 C CA . LEU A 1 332 ? -31.722 -31.003 24.729 1.00 22.80 310 LEU A CA 1
ATOM 2299 C C . LEU A 1 332 ? -32.531 -30.447 25.881 1.00 25.22 310 LEU A C 1
ATOM 2300 O O . LEU A 1 332 ? -32.200 -30.721 27.031 1.00 24.63 310 LEU A O 1
ATOM 2305 N N . GLN A 1 333 ? -33.557 -29.633 25.595 1.00 24.39 311 GLN A N 1
ATOM 2306 C CA . GLN A 1 333 ? -34.391 -29.049 26.644 1.00 26.73 311 GLN A CA 1
ATOM 2307 C C . GLN A 1 333 ? -35.006 -30.155 27.510 1.00 31.67 311 GLN A C 1
ATOM 2308 O O . GLN A 1 333 ? -35.096 -29.993 28.739 1.00 31.86 311 GLN A O 1
ATOM 2314 N N . ASP A 1 334 ? -35.316 -31.304 26.885 1.00 33.46 312 ASP A N 1
ATOM 2315 C CA . ASP A 1 334 ? -35.857 -32.481 27.579 1.00 33.41 312 ASP A CA 1
ATOM 2316 C C . ASP A 1 334 ? -34.742 -33.356 28.173 1.00 37.71 312 ASP A C 1
ATOM 2317 O O . ASP A 1 334 ? -34.829 -33.700 29.351 1.00 37.19 312 ASP A O 1
ATOM 2322 N N . LEU A 1 335 ? -33.673 -33.677 27.386 1.00 34.20 313 LEU A N 1
ATOM 2323 C CA . LEU A 1 335 ? -32.564 -34.505 27.890 1.00 34.38 313 LEU A CA 1
ATOM 2324 C C . LEU A 1 335 ? -31.868 -33.912 29.104 1.00 34.29 313 LEU A C 1
ATOM 2325 O O . LEU A 1 335 ? -31.412 -34.649 29.980 1.00 32.83 313 LEU A O 1
ATOM 2330 N N . MET A 1 336 ? -31.736 -32.587 29.122 1.00 28.61 314 MET A N 1
ATOM 2331 C CA . MET A 1 336 ? -30.984 -31.894 30.147 1.00 26.54 314 MET A CA 1
ATOM 2332 C C . MET A 1 336 ? -31.806 -31.427 31.337 1.00 31.64 314 MET A C 1
ATOM 2333 O O . MET A 1 336 ? -31.249 -30.803 32.240 1.00 31.01 314 MET A O 1
ATOM 2338 N N . LYS A 1 337 ? -33.114 -31.740 31.363 1.00 32.45 315 LYS A N 1
ATOM 2339 C CA . LYS A 1 337 ? -33.968 -31.392 32.495 1.00 34.04 315 LYS A CA 1
ATOM 2340 C C . LYS A 1 337 ? -33.399 -32.052 33.770 1.00 36.34 315 LYS A C 1
ATOM 2341 O O . LYS A 1 337 ? -32.975 -33.215 33.727 1.00 34.24 315 LYS A O 1
ATOM 2347 N N . GLY A 1 338 ? -33.308 -31.267 34.841 1.00 34.06 316 GLY A N 1
ATOM 2348 C CA . GLY A 1 338 ? -32.826 -31.720 36.146 1.00 34.89 316 GLY A CA 1
ATOM 2349 C C . GLY A 1 338 ? -31.340 -32.026 36.236 1.00 37.02 316 GLY A C 1
ATOM 2350 O O . GLY A 1 338 ? -30.913 -32.737 37.148 1.00 37.48 316 GLY A O 1
ATOM 2351 N N . LYS A 1 339 ? -30.534 -31.511 35.294 1.00 31.30 317 LYS A N 1
ATOM 2352 C CA . LYS A 1 339 ? -29.099 -31.790 35.307 1.00 28.50 317 LYS A CA 1
ATOM 2353 C C . LYS A 1 339 ? -28.254 -30.799 36.136 1.00 31.93 317 LYS A C 1
ATOM 2354 O O . LYS A 1 339 ? -27.022 -30.908 36.114 1.00 30.92 317 LYS A O 1
ATOM 2360 N N . GLU A 1 340 ? -28.893 -29.858 36.877 1.00 30.56 318 GLU A N 1
ATOM 2361 C CA . GLU A 1 340 ? -28.153 -28.890 37.720 1.00 31.01 318 GLU A CA 1
ATOM 2362 C C . GLU A 1 340 ? -27.194 -29.571 38.709 1.00 32.96 318 GLU A C 1
ATOM 2363 O O . GLU A 1 340 ? -26.043 -29.124 38.771 1.00 30.71 318 GLU A O 1
ATOM 2369 N N . PRO A 1 341 ? -27.574 -30.659 39.439 1.00 30.98 319 PRO A N 1
ATOM 2370 C CA . PRO A 1 341 ? -26.597 -31.280 40.359 1.00 30.77 319 PRO A CA 1
ATOM 2371 C C . PRO A 1 341 ? -25.413 -31.899 39.627 1.00 33.41 319 PRO A C 1
ATOM 2372 O O . PRO A 1 341 ? -24.309 -31.874 40.154 1.00 33.35 319 PRO A O 1
ATOM 2376 N N . VAL A 1 342 ? -25.642 -32.462 38.430 1.00 30.15 320 VAL A N 1
ATOM 2377 C CA . VAL A 1 342 ? -24.576 -33.029 37.586 1.00 29.98 320 VAL A CA 1
ATOM 2378 C C . VAL A 1 342 ? -23.620 -31.868 37.189 1.00 31.01 320 VAL A C 1
ATOM 2379 O O . VAL A 1 342 ? -22.400 -32.014 37.290 1.00 29.00 320 VAL A O 1
ATOM 2383 N N . TRP A 1 343 ? -24.181 -30.708 36.782 1.00 27.22 321 TRP A N 1
ATOM 2384 C CA . TRP A 1 343 ? -23.337 -29.563 36.422 1.00 25.68 321 TRP A CA 1
ATOM 2385 C C . TRP A 1 343 ? -22.502 -29.072 37.620 1.00 28.55 321 TRP A C 1
ATOM 2386 O O . TRP A 1 343 ? -21.313 -28.842 37.465 1.00 26.61 321 TRP A O 1
ATOM 2397 N N . GLU A 1 344 ? -23.097 -28.989 38.831 1.00 26.68 322 GLU A N 1
ATOM 2398 C CA . GLU A 1 344 ? -22.366 -28.563 40.027 1.00 28.09 322 GLU A CA 1
ATOM 2399 C C . GLU A 1 344 ? -21.168 -29.501 40.295 1.00 30.96 322 GLU A C 1
ATOM 2400 O O . GLU A 1 344 ? -20.088 -29.043 40.682 1.00 30.54 322 GLU A O 1
ATOM 2406 N N . GLU A 1 345 ? -21.374 -30.810 40.064 1.00 28.80 323 GLU A N 1
ATOM 2407 C CA . GLU A 1 345 ? -20.368 -31.851 40.255 1.00 30.91 323 GLU A CA 1
ATOM 2408 C C . GLU A 1 345 ? -19.230 -31.681 39.234 1.00 31.30 323 GLU A C 1
ATOM 2409 O O . GLU A 1 345 ? -18.067 -31.657 39.621 1.00 30.61 323 GLU A O 1
ATOM 2415 N N . ILE A 1 346 ? -19.570 -31.461 37.948 1.00 26.35 324 ILE A N 1
ATOM 2416 C CA . ILE A 1 346 ? -18.564 -31.229 36.908 1.00 25.04 324 ILE A CA 1
ATOM 2417 C C . ILE A 1 346 ? -17.766 -29.967 37.245 1.00 28.50 324 ILE A C 1
ATOM 2418 O O . ILE A 1 346 ? -16.537 -29.979 37.124 1.00 26.85 324 ILE A O 1
ATOM 2423 N N . VAL A 1 347 ? -18.462 -28.881 37.670 1.00 25.00 325 VAL A N 1
ATOM 2424 C CA . VAL A 1 347 ? -17.790 -27.621 38.042 1.00 24.65 325 VAL A CA 1
ATOM 2425 C C . VAL A 1 347 ? -16.772 -27.877 39.183 1.00 28.49 325 VAL A C 1
ATOM 2426 O O . VAL A 1 347 ? -15.620 -27.437 39.114 1.00 27.42 325 VAL A O 1
ATOM 2430 N N . ARG A 1 348 ? -17.202 -28.594 40.224 1.00 26.23 326 ARG A N 1
ATOM 2431 C CA . ARG A 1 348 ? -16.352 -28.884 41.391 1.00 27.59 326 ARG A CA 1
ATOM 2432 C C . ARG A 1 348 ? -15.183 -29.789 41.032 1.00 32.70 326 ARG A C 1
ATOM 2433 O O . ARG A 1 348 ? -14.053 -29.474 41.394 1.00 34.74 326 ARG A O 1
ATOM 2441 N N . GLU A 1 349 ? -15.441 -30.889 40.313 1.00 29.26 327 GLU A N 1
ATOM 2442 C CA . GLU A 1 349 ? -14.395 -31.863 39.977 1.00 30.73 327 GLU A CA 1
ATOM 2443 C C . GLU A 1 349 ? -13.350 -31.338 39.022 1.00 32.05 327 GLU A C 1
ATOM 2444 O O . GLU A 1 349 ? -12.196 -31.740 39.109 1.00 34.04 327 GLU A O 1
ATOM 2450 N N . ASN A 1 350 ? -13.739 -30.397 38.139 1.00 26.56 328 ASN A N 1
ATOM 2451 C CA . ASN A 1 350 ? -12.825 -29.855 37.122 1.00 25.18 328 ASN A CA 1
ATOM 2452 C C . ASN A 1 350 ? -12.278 -28.439 37.423 1.00 28.42 328 ASN A C 1
ATOM 2453 O O . ASN A 1 350 ? -11.585 -27.854 36.582 1.00 28.43 328 ASN A O 1
ATOM 2458 N N . GLY A 1 351 ? -12.582 -27.918 38.611 1.00 26.56 329 GLY A N 1
ATOM 2459 C CA . GLY A 1 351 ? -12.144 -26.594 39.045 1.00 26.50 329 GLY A CA 1
ATOM 2460 C C . GLY A 1 351 ? -12.629 -25.501 38.115 1.00 28.18 329 GLY A C 1
ATOM 2461 O O . GLY A 1 351 ? -11.876 -24.588 37.763 1.00 27.69 329 GLY A O 1
ATOM 2462 N N . LEU A 1 352 ? -13.886 -25.607 37.683 1.00 24.41 330 LEU A N 1
ATOM 2463 C CA . LEU A 1 352 ? -14.418 -24.620 36.760 1.00 22.03 330 LEU A CA 1
ATOM 2464 C C . LEU A 1 352 ? -14.918 -23.373 37.460 1.00 26.67 330 LEU A C 1
ATOM 2465 O O . LEU A 1 352 ? -15.154 -23.385 38.679 1.00 25.96 330 LEU A O 1
ATOM 2470 N N . ALA A 1 353 ? -15.128 -22.294 36.673 1.00 23.57 331 ALA A N 1
ATOM 2471 C CA . ALA A 1 353 ? -15.762 -21.082 37.173 1.00 25.44 331 ALA A CA 1
ATOM 2472 C C . ALA A 1 353 ? -17.195 -21.488 37.575 1.00 31.19 331 ALA A C 1
ATOM 2473 O O . ALA A 1 353 ? -17.796 -22.383 36.962 1.00 30.58 331 ALA A O 1
ATOM 2475 N N . SER A 1 354 ? -17.712 -20.897 38.649 1.00 30.01 332 SER A N 1
ATOM 2476 C CA . SER A 1 354 ? -19.047 -21.270 39.085 1.00 31.91 332 SER A CA 1
ATOM 2477 C C . SER A 1 354 ? -20.110 -20.654 38.185 1.00 38.47 332 SER A C 1
ATOM 2478 O O . SER A 1 354 ? -20.269 -19.425 38.172 1.00 42.46 332 SER A O 1
ATOM 2481 N N . THR A 1 355 ? -20.797 -21.496 37.378 1.00 28.03 333 THR A N 1
ATOM 2482 C CA . THR A 1 355 ? -21.852 -20.979 36.515 1.00 25.92 333 THR A CA 1
ATOM 2483 C C . THR A 1 355 ? -23.170 -21.692 36.783 1.00 27.51 333 THR A C 1
ATOM 2484 O O . THR A 1 355 ? -23.180 -22.837 37.252 1.00 25.86 333 THR A O 1
ATOM 2488 N N . ASN A 1 356 ? -24.280 -21.001 36.477 1.00 25.30 334 ASN A N 1
ATOM 2489 C CA . ASN A 1 356 ? -25.612 -21.578 36.548 1.00 24.85 334 ASN A CA 1
ATOM 2490 C C . ASN A 1 356 ? -25.851 -22.246 35.200 1.00 24.90 334 ASN A C 1
ATOM 2491 O O . ASN A 1 356 ? -25.688 -21.617 34.140 1.00 22.43 334 ASN A O 1
ATOM 2496 N N . LEU A 1 357 ? -26.316 -23.481 35.239 1.00 23.88 335 LEU A N 1
ATOM 2497 C CA . LEU A 1 357 ? -26.597 -24.251 34.040 1.00 22.61 335 LEU A CA 1
ATOM 2498 C C . LEU A 1 357 ? -27.523 -23.513 33.068 1.00 26.05 335 LEU A C 1
ATOM 2499 O O . LEU A 1 357 ? -27.250 -23.515 31.874 1.00 26.80 335 LEU A O 1
ATOM 2504 N N . GLU A 1 358 ? -28.579 -22.817 33.573 1.00 23.79 336 GLU A N 1
ATOM 2505 C CA . GLU A 1 358 ? -29.520 -22.074 32.725 1.00 22.99 336 GLU A CA 1
ATOM 2506 C C . GLU A 1 358 ? -28.912 -20.848 32.063 1.00 26.88 336 GLU A C 1
ATOM 2507 O O . GLU A 1 358 ? -29.457 -20.372 31.070 1.00 28.82 336 GLU A O 1
ATOM 2513 N N . ASP A 1 359 ? -27.787 -20.341 32.567 1.00 22.70 337 ASP A N 1
ATOM 2514 C CA . ASP A 1 359 ? -27.135 -19.204 31.908 1.00 22.55 337 ASP A CA 1
ATOM 2515 C C . ASP A 1 359 ? -26.163 -19.669 30.818 1.00 23.98 337 ASP A C 1
ATOM 2516 O O . ASP A 1 359 ? -26.133 -19.093 29.710 1.00 23.31 337 ASP A O 1
ATOM 2521 N N . VAL A 1 360 ? -25.345 -20.693 31.134 1.00 21.34 338 VAL A N 1
ATOM 2522 C CA A VAL A 1 360 ? -24.311 -21.205 30.207 0.53 20.32 338 VAL A CA 1
ATOM 2523 C CA B VAL A 1 360 ? -24.310 -21.207 30.234 0.47 19.51 338 VAL A CA 1
ATOM 2524 C C . VAL A 1 360 ? -24.851 -22.146 29.147 1.00 21.46 338 VAL A C 1
ATOM 2525 O O . VAL A 1 360 ? -24.169 -22.376 28.126 1.00 20.39 338 VAL A O 1
ATOM 2532 N N . ALA A 1 361 ? -26.045 -22.691 29.349 1.00 19.61 339 ALA A N 1
ATOM 2533 C CA . ALA A 1 361 ? -26.571 -23.608 28.359 1.00 18.49 339 ALA A CA 1
ATOM 2534 C C . ALA A 1 361 ? -28.003 -23.222 28.059 1.00 21.19 339 ALA A C 1
ATOM 2535 O O . ALA A 1 361 ? -28.907 -23.450 28.861 1.00 24.30 339 ALA A O 1
ATOM 2537 N N . VAL A 1 362 ? -28.204 -22.654 26.873 1.00 17.66 340 VAL A N 1
ATOM 2538 C CA . VAL A 1 362 ? -29.517 -22.205 26.415 1.00 18.61 340 VAL A CA 1
ATOM 2539 C C . VAL A 1 362 ? -30.113 -23.316 25.533 1.00 19.40 340 VAL A C 1
ATOM 2540 O O . VAL A 1 362 ? -30.109 -23.247 24.300 1.00 18.84 340 VAL A O 1
ATOM 2544 N N . TRP A 1 363 ? -30.591 -24.386 26.200 1.00 18.50 341 TRP A N 1
ATOM 2545 C CA . TRP A 1 363 ? -31.051 -25.585 25.510 1.00 18.90 341 TRP A CA 1
ATOM 2546 C C . TRP A 1 363 ? -32.096 -25.327 24.448 1.00 20.67 341 TRP A C 1
ATOM 2547 O O . TRP A 1 363 ? -32.036 -25.917 23.373 1.00 19.40 341 TRP A O 1
ATOM 2558 N N . TRP A 1 364 ? -33.060 -24.444 24.749 1.00 19.52 342 TRP A N 1
ATOM 2559 C CA . TRP A 1 364 ? -34.132 -24.151 23.805 1.00 19.34 342 TRP A CA 1
ATOM 2560 C C . TRP A 1 364 ? -33.579 -23.639 22.471 1.00 20.02 342 TRP A C 1
ATOM 2561 O O . TRP A 1 364 ? -34.155 -23.935 21.404 1.00 20.29 342 TRP A O 1
ATOM 2572 N N . PHE A 1 365 ? -32.493 -22.854 22.543 1.00 17.93 343 PHE A N 1
ATOM 2573 C CA . PHE A 1 365 ? -31.888 -22.243 21.359 1.00 17.89 343 PHE A CA 1
ATOM 2574 C C . PHE A 1 365 ? -31.128 -23.271 20.555 1.00 19.01 343 PHE A C 1
ATOM 2575 O O . PHE A 1 365 ? -31.279 -23.299 19.323 1.00 19.04 343 PHE A O 1
ATOM 2583 N N . SER A 1 366 ? -30.371 -24.172 21.228 1.00 17.31 344 SER A N 1
ATOM 2584 C CA . SER A 1 366 ? -29.704 -25.230 20.474 1.00 17.17 344 SER A CA 1
ATOM 2585 C C . SER A 1 366 ? -30.776 -26.090 19.763 1.00 19.03 344 SER A C 1
ATOM 2586 O O . SER A 1 366 ? -30.625 -26.405 18.579 1.00 18.81 344 SER A O 1
ATOM 2589 N N . ASP A 1 367 ? -31.885 -26.409 20.453 1.00 17.60 345 ASP A N 1
ATOM 2590 C CA . ASP A 1 367 ? -32.938 -27.185 19.792 1.00 18.06 345 ASP A CA 1
ATOM 2591 C C . ASP A 1 367 ? -33.529 -26.411 18.627 1.00 21.86 345 ASP A C 1
ATOM 2592 O O . ASP A 1 367 ? -33.791 -26.985 17.558 1.00 21.55 345 ASP A O 1
ATOM 2597 N N . ALA A 1 368 ? -33.754 -25.110 18.807 1.00 19.00 346 ALA A N 1
ATOM 2598 C CA . ALA A 1 368 ? -34.342 -24.308 17.731 1.00 20.70 346 ALA A CA 1
ATOM 2599 C C . ALA A 1 368 ? -33.463 -24.278 16.496 1.00 23.29 346 ALA A C 1
ATOM 2600 O O . ALA A 1 368 ? -34.000 -24.326 15.400 1.00 23.79 346 ALA A O 1
ATOM 2602 N N . VAL A 1 369 ? -32.132 -24.257 16.659 1.00 18.73 347 VAL A N 1
ATOM 2603 C CA . VAL A 1 369 ? -31.176 -24.248 15.539 1.00 19.11 347 VAL A CA 1
ATOM 2604 C C . VAL A 1 369 ? -31.148 -25.608 14.879 1.00 20.14 347 VAL A C 1
ATOM 2605 O O . VAL A 1 369 ? -31.151 -25.692 13.657 1.00 20.28 347 VAL A O 1
ATOM 2609 N N . LEU A 1 370 ? -30.940 -26.654 15.672 1.00 18.48 348 LEU A N 1
ATOM 2610 C CA . LEU A 1 370 ? -30.656 -27.971 15.122 1.00 18.77 348 LEU A CA 1
ATOM 2611 C C . LEU A 1 370 ? -31.890 -28.691 14.619 1.00 19.49 348 LEU A C 1
ATOM 2612 O O . LEU A 1 370 ? -31.734 -29.701 13.944 1.00 19.58 348 LEU A O 1
ATOM 2617 N N . ASP A 1 371 ? -33.097 -28.201 14.940 1.00 18.47 349 ASP A N 1
ATOM 2618 C CA A ASP A 1 371 ? -34.311 -28.886 14.499 0.65 18.68 349 ASP A CA 1
ATOM 2619 C CA B ASP A 1 371 ? -34.289 -28.925 14.474 0.35 18.90 349 ASP A CA 1
ATOM 2620 C C . ASP A 1 371 ? -34.845 -28.374 13.152 1.00 21.03 349 ASP A C 1
ATOM 2621 O O . ASP A 1 371 ? -35.947 -28.777 12.721 1.00 21.35 349 ASP A O 1
ATOM 2630 N N . ILE A 1 372 ? -34.066 -27.501 12.473 1.00 18.67 350 ILE A N 1
ATOM 2631 C CA . ILE A 1 372 ? -34.467 -26.958 11.188 1.00 17.96 350 ILE A CA 1
ATOM 2632 C C . ILE A 1 372 ? -33.361 -27.060 10.150 1.00 18.21 350 ILE A C 1
ATOM 2633 O O . ILE A 1 372 ? -32.171 -27.075 10.507 1.00 18.38 350 ILE A O 1
ATOM 2638 N N . PRO A 1 373 ? -33.707 -27.050 8.847 1.00 17.27 351 PRO A N 1
ATOM 2639 C CA . PRO A 1 373 ? -32.660 -26.884 7.828 1.00 17.02 351 PRO A CA 1
ATOM 2640 C C . PRO A 1 373 ? -32.069 -25.469 7.984 1.00 19.14 351 PRO A C 1
ATOM 2641 O O . PRO A 1 373 ? -32.751 -24.539 8.454 1.00 19.47 351 PRO A O 1
ATOM 2645 N N . CYS A 1 374 ? -30.800 -25.304 7.575 1.00 16.50 352 CYS A N 1
ATOM 2646 C CA . CYS A 1 374 ? -30.108 -24.025 7.665 1.00 15.06 352 CYS A CA 1
ATOM 2647 C C . CYS A 1 374 ? -30.048 -23.379 6.278 1.00 17.50 352 CYS A C 1
ATOM 2648 O O . CYS A 1 374 ? -29.119 -23.679 5.529 1.00 19.31 352 CYS A O 1
ATOM 2651 N N . PRO A 1 375 ? -30.959 -22.459 5.934 1.00 15.06 353 PRO A N 1
ATOM 2652 C CA . PRO A 1 375 ? -30.879 -21.793 4.616 1.00 14.40 353 PRO A CA 1
ATOM 2653 C C . PRO A 1 375 ? -29.675 -20.886 4.573 1.00 17.11 353 PRO A C 1
ATOM 2654 O O . PRO A 1 375 ? -29.371 -20.200 5.563 1.00 17.44 353 PRO A O 1
ATOM 2658 N N . LEU A 1 376 ? -28.975 -20.910 3.433 1.00 14.81 354 LEU A N 1
ATOM 2659 C CA . LEU A 1 376 ? -27.744 -20.127 3.311 1.00 13.29 354 LEU A CA 1
ATOM 2660 C C . LEU A 1 376 ? -28.015 -18.693 2.941 1.00 15.79 354 LEU A C 1
ATOM 2661 O O . LEU A 1 376 ? -29.117 -18.362 2.495 1.00 15.17 354 LEU A O 1
ATOM 2666 N N . ASP A 1 377 ? -27.002 -17.824 3.182 1.0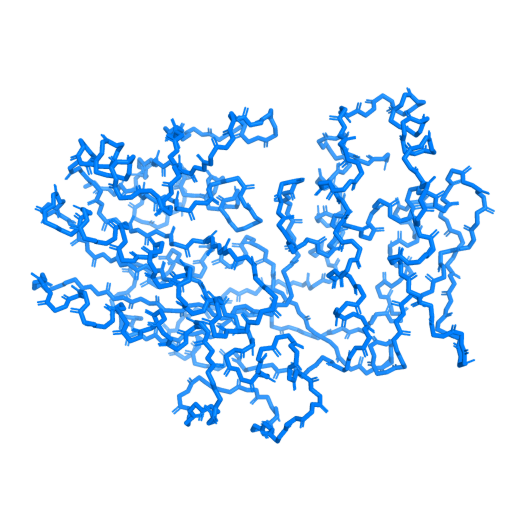0 14.64 355 ASP A N 1
ATOM 2667 C CA . ASP A 1 377 ? -27.148 -16.445 2.738 1.00 14.28 355 ASP A CA 1
ATOM 2668 C C . ASP A 1 377 ? -25.989 -16.104 1.801 1.00 15.58 355 ASP A C 1
ATOM 2669 O O . ASP A 1 377 ? -25.080 -16.909 1.581 1.00 15.97 355 ASP A O 1
ATOM 2674 N N . SER A 1 378 ? -26.043 -14.892 1.246 1.00 14.08 356 SER A N 1
ATOM 2675 C CA . SER A 1 378 ? -25.038 -14.442 0.302 1.00 13.98 356 SER A CA 1
ATOM 2676 C C . SER A 1 378 ? -24.135 -13.375 0.916 1.00 14.07 356 SER A C 1
ATOM 2677 O O . SER A 1 378 ? -24.642 -12.426 1.517 1.00 15.47 356 SER A O 1
ATOM 2680 N N . MET A 1 379 ? -22.820 -13.464 0.663 1.00 13.84 357 MET A N 1
ATOM 2681 C CA . MET A 1 379 ? -21.873 -12.412 1.069 1.00 12.81 357 MET A CA 1
ATOM 2682 C C . MET A 1 379 ? -21.491 -11.523 -0.132 1.00 15.46 357 MET A C 1
ATOM 2683 O O . MET A 1 379 ? -20.598 -10.700 0.001 1.00 15.50 357 MET A O 1
ATOM 2688 N N . ASN A 1 380 ? -22.193 -11.635 -1.265 1.00 14.40 358 ASN A N 1
ATOM 2689 C CA . ASN A 1 380 ? -21.808 -10.794 -2.400 1.00 14.26 358 ASN A CA 1
ATOM 2690 C C . ASN A 1 380 ? -21.898 -9.312 -2.095 1.00 15.99 358 ASN A C 1
ATOM 2691 O O . ASN A 1 380 ? -20.980 -8.566 -2.480 1.00 16.65 358 ASN A O 1
ATOM 2696 N N . LYS A 1 381 ? -22.976 -8.845 -1.434 1.00 13.92 359 LYS A N 1
ATOM 2697 C CA . LYS A 1 381 ? -23.044 -7.376 -1.233 1.00 13.63 359 LYS A CA 1
ATOM 2698 C C . LYS A 1 381 ? -21.882 -6.866 -0.352 1.00 15.91 359 LYS A C 1
ATOM 2699 O O . LYS A 1 381 ? -21.298 -5.816 -0.666 1.00 16.09 359 LYS A O 1
ATOM 2705 N N . SER A 1 382 ? -21.545 -7.589 0.733 1.00 14.63 360 SER A N 1
ATOM 2706 C CA . SER A 1 382 ? -20.424 -7.177 1.583 1.00 14.04 360 SER A CA 1
ATOM 2707 C C . SER A 1 382 ? -19.126 -7.162 0.777 1.00 14.97 360 SER A C 1
ATOM 2708 O O . SER A 1 382 ? -18.384 -6.175 0.832 1.00 16.87 360 SER A O 1
ATOM 2711 N N . LYS A 1 383 ? -18.860 -8.248 0.015 1.00 14.57 361 LYS A N 1
ATOM 2712 C CA . LYS A 1 383 ? -17.611 -8.318 -0.757 1.00 14.36 361 LYS A CA 1
ATOM 2713 C C . LYS A 1 383 ? -17.548 -7.236 -1.836 1.00 17.96 361 LYS A C 1
ATOM 2714 O O . LYS A 1 383 ? -16.474 -6.654 -2.053 1.00 18.60 361 LYS A O 1
ATOM 2720 N N . GLU A 1 384 ? -18.679 -6.972 -2.515 1.00 16.24 362 GLU A N 1
ATOM 2721 C CA . GLU A 1 384 ? -18.724 -5.938 -3.572 1.00 15.63 362 GLU A CA 1
ATOM 2722 C C . GLU A 1 384 ? -18.478 -4.535 -2.975 1.00 18.70 362 GLU A C 1
ATOM 2723 O O . GLU A 1 384 ? -18.000 -3.649 -3.689 1.00 21.78 362 GLU A O 1
ATOM 2729 N N . HIS A 1 385 ? -18.755 -4.368 -1.655 1.00 17.05 363 HIS A N 1
ATOM 2730 C CA . HIS A 1 385 ? -18.497 -3.115 -0.945 1.00 17.65 363 HIS A CA 1
ATOM 2731 C C . HIS A 1 385 ? -17.088 -3.095 -0.296 1.00 21.31 363 HIS A C 1
ATOM 2732 O O . HIS A 1 385 ? -16.751 -2.132 0.386 1.00 22.10 363 HIS A O 1
ATOM 2739 N N . GLY A 1 386 ? -16.305 -4.153 -0.513 1.00 19.52 364 GLY A N 1
ATOM 2740 C CA . GLY A 1 386 ? -14.906 -4.221 -0.088 1.00 19.30 364 GLY A CA 1
ATOM 2741 C C . GLY A 1 386 ? -14.625 -4.978 1.194 1.00 20.68 364 GLY A C 1
ATOM 2742 O O . GLY A 1 386 ? -13.465 -5.006 1.624 1.00 21.86 364 GLY A O 1
ATOM 2743 N N . PHE A 1 387 ? -15.641 -5.622 1.797 1.00 17.33 365 PHE A N 1
ATOM 2744 C CA . PHE A 1 387 ? -15.394 -6.395 3.007 1.00 15.74 365 PHE A CA 1
ATOM 2745 C C . PHE A 1 387 ? -15.056 -7.812 2.603 1.00 16.96 365 PHE A C 1
ATOM 2746 O O . PHE A 1 387 ? -15.944 -8.555 2.178 1.00 16.81 365 PHE A O 1
ATOM 2754 N N . LEU A 1 388 ? -13.754 -8.165 2.688 1.00 16.53 366 LEU A N 1
ATOM 2755 C CA . LEU A 1 388 ? -13.292 -9.489 2.280 1.00 16.20 366 LEU A CA 1
ATOM 2756 C C . LEU A 1 388 ? -12.932 -10.383 3.460 1.00 17.30 366 LEU A C 1
ATOM 2757 O O . LEU A 1 388 ? -12.306 -11.423 3.272 1.00 16.78 366 LEU A O 1
ATOM 2762 N N . GLY A 1 389 ? -13.393 -10.043 4.657 1.00 15.82 367 GLY A N 1
ATOM 2763 C CA . GLY A 1 389 ? -13.111 -10.887 5.810 1.00 14.74 367 GLY A CA 1
ATOM 2764 C C . GLY A 1 389 ? -13.852 -12.200 5.692 1.00 16.53 367 GLY A C 1
ATOM 2765 O O . GLY A 1 389 ? -14.976 -12.246 5.170 1.00 14.90 367 GLY A O 1
ATOM 2766 N N . PHE A 1 390 ? -13.248 -13.275 6.206 1.00 14.94 368 PHE A N 1
ATOM 2767 C CA . PHE A 1 390 ? -13.878 -14.597 6.175 1.00 13.58 368 PHE A CA 1
ATOM 2768 C C . PHE A 1 390 ? -13.346 -15.371 7.372 1.00 15.01 368 PHE A C 1
ATOM 2769 O O . PHE A 1 390 ? -12.365 -14.949 8.012 1.00 15.52 368 PHE A O 1
ATOM 2777 N N . ARG A 1 391 ? -13.952 -16.532 7.649 1.00 14.08 369 ARG A N 1
ATOM 2778 C CA . ARG A 1 391 ? -13.371 -17.476 8.586 1.00 13.16 369 ARG A CA 1
ATOM 2779 C C . ARG A 1 391 ? -13.590 -18.872 8.074 1.00 14.11 369 ARG A C 1
ATOM 2780 O O . ARG A 1 391 ? -14.647 -19.192 7.504 1.00 14.69 369 ARG A O 1
ATOM 2788 N N . ASN A 1 392 ? -12.596 -19.729 8.316 1.00 13.44 370 ASN A N 1
ATOM 2789 C CA . ASN A 1 392 ? -12.733 -21.176 8.119 1.00 12.69 370 ASN A CA 1
ATOM 2790 C C . ASN A 1 392 ? -13.597 -21.633 9.316 1.00 15.02 370 ASN A C 1
ATOM 2791 O O . ASN A 1 392 ? -13.167 -21.550 10.482 1.00 15.04 370 ASN A O 1
ATOM 2796 N N . SER A 1 393 ? -14.827 -22.085 9.031 1.00 13.63 371 SER A N 1
ATOM 2797 C CA . SER A 1 393 ? -15.774 -22.400 10.115 1.00 12.29 371 SER A CA 1
ATOM 2798 C C . SER A 1 393 ? -15.338 -23.532 11.036 1.00 14.50 371 SER A C 1
ATOM 2799 O O . SER A 1 393 ? -15.633 -23.469 12.228 1.00 14.41 371 SER A O 1
ATOM 2802 N N . LYS A 1 394 ? -14.680 -24.558 10.510 1.00 13.88 372 LYS A N 1
ATOM 2803 C CA . LYS A 1 394 ? -14.225 -25.647 11.398 1.00 14.72 372 LYS A CA 1
ATOM 2804 C C . LYS A 1 394 ? -13.166 -25.089 12.369 1.00 15.77 372 LYS A C 1
ATOM 2805 O O . LYS A 1 394 ? -13.204 -25.396 13.577 1.00 15.36 372 LYS A O 1
ATOM 2811 N N . ASN A 1 395 ? -12.200 -24.302 11.848 1.00 14.43 373 ASN A N 1
ATOM 2812 C CA . ASN A 1 395 ? -11.158 -23.754 12.728 1.00 15.13 373 ASN A CA 1
ATOM 2813 C C . ASN A 1 395 ? -11.769 -22.810 13.748 1.00 16.53 373 ASN A C 1
ATOM 2814 O O . ASN A 1 395 ? -11.372 -22.807 14.909 1.00 16.43 373 ASN A O 1
ATOM 2819 N N . SER A 1 396 ? -12.799 -22.059 13.335 1.00 14.90 374 SER A N 1
ATOM 2820 C CA . SER A 1 396 ? -13.539 -21.137 14.209 1.00 13.68 374 SER A CA 1
ATOM 2821 C C . SER A 1 396 ? -14.248 -21.928 15.328 1.00 14.97 374 SER A C 1
ATOM 2822 O O . SER A 1 396 ? -14.125 -21.576 16.519 1.00 14.85 374 SER A O 1
ATOM 2825 N N . PHE A 1 397 ? -14.935 -23.030 14.974 1.00 13.12 375 PHE A N 1
ATOM 2826 C CA . PHE A 1 397 ? -15.604 -23.849 15.980 1.00 12.82 375 PHE A CA 1
ATOM 2827 C C . PHE A 1 397 ? -14.614 -24.304 17.039 1.00 14.80 375 PHE A C 1
ATOM 2828 O O . PHE A 1 397 ? -14.888 -24.165 18.228 1.00 14.87 375 PHE A O 1
ATOM 2836 N N . ILE A 1 398 ? -13.448 -24.823 16.613 1.00 13.35 376 ILE A N 1
ATOM 2837 C CA . ILE A 1 398 ? -12.439 -25.276 17.596 1.00 13.52 376 ILE A CA 1
ATOM 2838 C C . ILE A 1 398 ? -11.962 -24.095 18.463 1.00 15.78 376 ILE A C 1
ATOM 2839 O O . ILE A 1 398 ? -11.827 -24.232 19.681 1.00 16.06 376 ILE A O 1
ATOM 2844 N N . SER A 1 399 ? -11.706 -22.943 17.843 1.00 14.26 377 SER A N 1
ATOM 2845 C CA A SER A 1 399 ? -11.251 -21.752 18.572 0.66 13.80 377 SER A CA 1
ATOM 2846 C CA B SER A 1 399 ? -11.241 -21.778 18.589 0.34 13.89 377 SER A CA 1
ATOM 2847 C C . SER A 1 399 ? -12.241 -21.364 19.673 1.00 14.76 377 SER A C 1
ATOM 2848 O O . SER A 1 399 ? -11.818 -21.059 20.808 1.00 15.79 377 SER A O 1
ATOM 2853 N N . TRP A 1 400 ? -13.567 -21.364 19.358 1.00 13.60 378 TRP A N 1
ATOM 2854 C CA . TRP A 1 400 ? -14.558 -20.941 20.357 1.00 13.39 378 TRP A CA 1
ATOM 2855 C C . TRP A 1 400 ? -14.800 -22.022 21.425 1.00 15.16 378 TRP A C 1
ATOM 2856 O O . TRP A 1 400 ? -15.022 -21.677 22.597 1.00 15.25 378 TRP A O 1
ATOM 2867 N N . ILE A 1 401 ? -14.700 -23.315 21.042 1.00 14.05 379 ILE A N 1
ATOM 2868 C CA . ILE A 1 401 ? -14.758 -24.371 22.058 1.00 13.89 379 ILE A CA 1
ATOM 2869 C C . ILE A 1 401 ? -13.563 -24.133 23.013 1.00 15.32 379 ILE A C 1
ATOM 2870 O O . ILE A 1 401 ? -13.701 -24.211 24.239 1.00 15.75 379 ILE A O 1
ATOM 2875 N N . ASP A 1 402 ? -12.387 -23.884 22.435 1.00 14.21 380 ASP A N 1
ATOM 2876 C CA . ASP A 1 402 ? -11.190 -23.768 23.247 1.00 14.32 380 ASP A CA 1
ATOM 2877 C C . ASP A 1 402 ? -11.176 -22.526 24.109 1.00 16.29 380 ASP A C 1
ATOM 2878 O O . ASP A 1 402 ? -10.552 -22.556 25.178 1.00 17.09 380 ASP A O 1
ATOM 2883 N N . LYS A 1 403 ? -11.912 -21.462 23.713 1.00 15.18 381 LYS A N 1
ATOM 2884 C CA . LYS A 1 403 ? -11.974 -20.261 24.551 1.00 15.13 381 LYS A CA 1
ATOM 2885 C C . LYS A 1 403 ? -12.858 -20.567 25.776 1.00 17.37 381 LYS A C 1
ATOM 2886 O O . LYS A 1 403 ? -12.548 -20.146 26.897 1.00 16.88 381 LYS A O 1
ATOM 2892 N N . ALA A 1 404 ? -13.959 -21.323 25.572 1.00 14.83 382 ALA A N 1
ATOM 2893 C CA . ALA A 1 404 ? -14.805 -21.702 26.713 1.00 15.01 382 ALA A CA 1
ATOM 2894 C C . ALA A 1 404 ? -13.981 -22.565 27.712 1.00 17.22 382 ALA A C 1
ATOM 2895 O O . ALA A 1 404 ? -14.107 -22.388 28.937 1.00 17.47 382 ALA A O 1
ATOM 2897 N N . LYS A 1 405 ? -13.072 -23.424 27.181 1.00 16.14 383 LYS A N 1
ATOM 2898 C CA . LYS A 1 405 ? -12.194 -24.213 28.044 1.00 15.78 383 LYS A CA 1
ATOM 2899 C C . LYS A 1 405 ? -11.169 -23.296 28.716 1.00 18.76 383 LYS A C 1
ATOM 2900 O O . LYS A 1 405 ? -10.885 -23.485 29.897 1.00 17.60 383 LYS A O 1
ATOM 2906 N N . ALA A 1 406 ? -10.605 -22.312 27.972 1.00 16.43 384 ALA A N 1
ATOM 2907 C CA . ALA A 1 406 ? -9.538 -21.440 28.512 1.00 16.66 384 ALA A CA 1
ATOM 2908 C C . ALA A 1 406 ? -10.031 -20.582 29.680 1.00 19.67 384 ALA A C 1
ATOM 2909 O O . ALA A 1 406 ? -9.267 -20.342 30.630 1.00 20.34 384 ALA A O 1
ATOM 2911 N N . TYR A 1 407 ? -11.304 -20.148 29.636 1.00 16.95 385 TYR A N 1
ATOM 2912 C CA . TYR A 1 407 ? -11.887 -19.363 30.726 1.00 17.19 385 TYR A CA 1
ATOM 2913 C C . TYR A 1 407 ? -12.537 -20.252 31.786 1.00 21.14 385 TYR A C 1
ATOM 2914 O O . TYR A 1 407 ? -13.261 -19.768 32.666 1.00 20.75 385 TYR A O 1
ATOM 2923 N N . LYS A 1 408 ? -12.268 -21.559 31.719 1.00 19.85 386 LYS A N 1
ATOM 2924 C CA . LYS A 1 408 ? -12.708 -22.537 32.718 1.00 18.95 386 LYS A CA 1
ATOM 2925 C C . LYS A 1 408 ? -14.232 -22.581 32.833 1.00 20.70 386 LYS A C 1
ATOM 2926 O O . LYS A 1 408 ? -14.782 -22.783 33.914 1.00 20.33 386 LYS A O 1
ATOM 2932 N N . ILE A 1 409 ? -14.926 -22.392 31.702 1.00 17.53 387 ILE A N 1
ATOM 2933 C CA . ILE A 1 409 ? -16.392 -22.523 31.736 1.00 16.67 387 ILE A CA 1
ATOM 2934 C C . ILE A 1 409 ? -16.757 -23.984 31.604 1.00 19.37 387 ILE A C 1
ATOM 2935 O O . ILE A 1 409 ? -17.768 -24.422 32.149 1.00 19.92 387 ILE A O 1
ATOM 2940 N N . VAL A 1 410 ? -15.977 -24.734 30.791 1.00 18.78 388 VAL A N 1
ATOM 2941 C CA . VAL A 1 410 ? -16.180 -26.159 30.576 1.00 18.36 388 VAL A CA 1
ATOM 2942 C C . VAL A 1 410 ? -14.833 -26.857 30.756 1.00 20.34 388 VAL A C 1
ATOM 2943 O O . VAL A 1 410 ? -13.793 -26.193 30.645 1.00 20.13 388 VAL A O 1
ATOM 2947 N N . PRO A 1 411 ? -14.806 -28.187 31.000 1.00 20.04 389 PRO A N 1
ATOM 2948 C CA . PRO A 1 411 ? -13.522 -28.877 31.163 1.00 20.09 389 PRO A CA 1
ATOM 2949 C C . PRO A 1 411 ? -12.730 -28.976 29.858 1.00 22.50 389 PRO A C 1
ATOM 2950 O O . PRO A 1 411 ? -13.357 -28.909 28.777 1.00 20.66 389 PRO A O 1
#

CATH classification: 3.40.50.720